Protein AF-A0A150G8W7-F1 (afdb_monomer)

Foldseek 3Di:
DLLVVVVVPLVLNLQLLVQLLVVLVVLQPPQDDLVVLVVSSLVSSCVSDDVVVSVCVVVVVLQVPCVVVLVVLVVVCCVLPVVVVVVVQQKWKQKQSDIGSALVVVVVSQVDQRDPDRGPDDDPSWSKDDPPPPPPPDPDDPDRAIEMEMEHARSAPRPNSVSVVCNVCSVRHTYTYRYDGDPSRLVRRRSVVNVPDDDDDHDDDDDDDDDPDPPPPPPPVVVVVVVVVVLVVVLVVPPDDDDPPQLCSLQNDDVSNQQPNDNLNVVCVVCVVCNVVSNVVSVVSVVVVVVVVVVVVPPPDD

Mean predicted aligned error: 16.21 Å

Secondary structure (DSSP, 8-state):
-HHHHHHH-GGGHHHHHHHHHHHHHHTTSS---HHHHHHHHHHHHHTTS-HHHHHHHHHHHHHTTTHHHHHHHHHHHHHH-HHHHHTT-SSEEEETTEEESSHHHHHHHHHSPPPSS-PPPPPTT-EEE--TT------S-----EEEEEEE-TTSTTHHHHHHHHHHHTTTEEEEEEE---GGGGGG-GGGGTT-SS-------------S--------HHHHHHHHHHHHHHHHTT-S-S----HHHHH-SGGGGEETTEEHHHHHHH-GGGHHHHHHHHHHHHHHHHHHHHHTTSSS--

Structure (mmCIF, N/CA/C/O backbone):
data_AF-A0A150G8W7-F1
#
_entry.id   AF-A0A150G8W7-F1
#
loop_
_atom_site.group_PDB
_atom_site.id
_atom_site.type_symbol
_atom_site.label_atom_id
_atom_site.label_alt_id
_atom_site.label_comp_id
_atom_site.label_asym_id
_atom_site.label_entity_id
_atom_site.label_seq_id
_atom_site.pdbx_PDB_ins_code
_atom_site.Cartn_x
_atom_site.Cartn_y
_atom_site.Cartn_z
_atom_site.occupancy
_atom_site.B_iso_or_equiv
_atom_site.auth_seq_id
_atom_site.auth_comp_id
_atom_site.auth_asym_id
_atom_site.auth_atom_id
_atom_site.pdbx_PDB_model_num
ATOM 1 N N . MET A 1 1 ? 6.462 -5.167 -1.137 1.00 86.06 1 MET A N 1
ATOM 2 C CA . MET A 1 1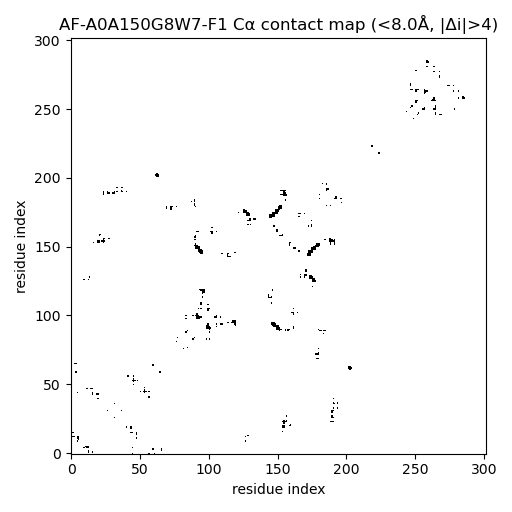 ? 6.973 -6.043 -0.059 1.00 86.06 1 MET A CA 1
ATOM 3 C C . MET A 1 1 ? 5.856 -6.708 0.740 1.00 86.06 1 MET A C 1
ATOM 5 O O . MET A 1 1 ? 5.726 -7.913 0.630 1.00 86.06 1 MET A O 1
ATOM 9 N N . ARG A 1 2 ? 4.989 -5.966 1.449 1.00 90.00 2 ARG A N 1
ATOM 10 C CA . ARG A 1 2 ? 3.872 -6.546 2.232 1.00 90.00 2 ARG A CA 1
ATOM 11 C C . ARG A 1 2 ? 3.033 -7.590 1.478 1.00 90.00 2 ARG A C 1
ATOM 13 O O . ARG A 1 2 ? 2.744 -8.641 2.023 1.00 90.00 2 ARG A O 1
ATOM 20 N N . GLN A 1 3 ? 2.632 -7.278 0.243 1.00 90.50 3 GLN A N 1
ATOM 21 C CA . GLN A 1 3 ? 1.789 -8.165 -0.572 1.00 90.50 3 GLN A CA 1
ATOM 22 C C . GLN A 1 3 ? 2.478 -9.498 -0.882 1.00 90.50 3 GLN A C 1
ATOM 24 O O . GLN A 1 3 ? 1.851 -10.537 -0.763 1.00 90.50 3 GLN A O 1
ATOM 29 N N . TYR A 1 4 ? 3.776 -9.456 -1.187 1.00 91.25 4 TYR A N 1
ATOM 30 C CA . TYR A 1 4 ? 4.588 -10.654 -1.375 1.00 91.25 4 TYR A CA 1
ATOM 31 C C . TYR A 1 4 ? 4.671 -11.493 -0.104 1.00 91.25 4 TYR A C 1
ATOM 33 O O . TYR A 1 4 ? 4.399 -12.683 -0.131 1.00 91.25 4 TYR A O 1
ATOM 41 N N . LEU A 1 5 ? 4.969 -10.853 1.033 1.00 91.75 5 LEU A N 1
ATOM 42 C CA . LEU A 1 5 ? 5.020 -11.550 2.319 1.00 91.75 5 LEU A CA 1
ATOM 43 C C . LEU A 1 5 ? 3.693 -12.241 2.645 1.00 91.75 5 LEU A C 1
ATOM 45 O O . LEU A 1 5 ? 3.706 -13.314 3.227 1.00 91.75 5 LEU A O 1
ATOM 49 N N . ALA A 1 6 ? 2.565 -11.648 2.249 1.00 90.62 6 ALA A N 1
ATOM 50 C CA . ALA A 1 6 ? 1.253 -12.243 2.456 1.00 90.62 6 ALA A CA 1
ATOM 51 C C . ALA A 1 6 ? 0.975 -13.475 1.583 1.00 90.62 6 ALA A C 1
ATOM 53 O O . ALA A 1 6 ? 0.173 -14.313 1.986 1.00 90.62 6 ALA A O 1
ATOM 54 N N . GLU A 1 7 ? 1.572 -13.554 0.391 1.00 89.62 7 GLU A N 1
ATOM 55 C CA . GLU A 1 7 ? 1.474 -14.727 -0.485 1.00 89.62 7 GLU A CA 1
ATOM 56 C C . GLU A 1 7 ? 2.359 -15.872 0.011 1.00 89.62 7 GLU A C 1
ATOM 58 O O . GLU A 1 7 ? 1.946 -17.024 -0.071 1.00 89.62 7 GLU A O 1
ATOM 63 N N . GLU A 1 8 ? 3.523 -15.550 0.584 1.00 89.94 8 GLU A N 1
ATOM 64 C CA . GLU A 1 8 ? 4.394 -16.527 1.245 1.00 89.94 8 GLU A CA 1
ATOM 65 C C . GLU A 1 8 ? 3.745 -17.086 2.521 1.00 89.94 8 GLU A C 1
ATOM 67 O O . GLU A 1 8 ? 3.570 -18.294 2.666 1.00 89.94 8 GLU A O 1
ATOM 72 N N . ASP A 1 9 ? 3.364 -16.204 3.449 1.00 90.31 9 ASP A N 1
ATOM 73 C CA . ASP A 1 9 ? 2.590 -16.553 4.637 1.00 90.31 9 ASP A CA 1
ATOM 74 C C . ASP A 1 9 ? 1.825 -15.313 5.154 1.00 90.31 9 ASP A C 1
ATOM 76 O O . ASP A 1 9 ? 2.435 -14.341 5.619 1.00 90.31 9 ASP A O 1
ATOM 80 N N . PRO A 1 10 ? 0.475 -15.335 5.160 1.00 89.19 10 PRO A N 1
ATOM 81 C CA . PRO A 1 10 ? -0.349 -14.247 5.684 1.00 89.19 10 PRO A CA 1
ATOM 82 C C . PRO A 1 10 ? -0.003 -13.808 7.115 1.00 89.19 10 PRO A C 1
ATOM 84 O O . PRO A 1 10 ? -0.283 -12.663 7.486 1.00 89.19 10 PRO A O 1
ATOM 87 N N . SER A 1 11 ? 0.594 -14.687 7.928 1.00 89.38 11 SER A N 1
ATOM 88 C CA . SER A 1 11 ? 1.017 -14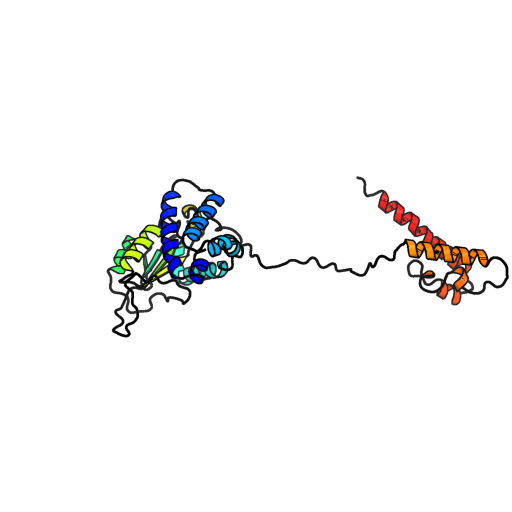.385 9.296 1.00 89.38 11 SER A CA 1
ATOM 89 C C . SER A 1 11 ? 2.143 -13.341 9.357 1.00 89.38 11 SER A C 1
ATOM 91 O O . SER A 1 11 ? 2.217 -12.580 10.324 1.00 89.38 11 SER A O 1
ATOM 93 N N . LEU A 1 12 ? 2.955 -13.226 8.297 1.00 92.50 12 LEU A N 1
ATOM 94 C CA . LEU A 1 12 ? 4.125 -12.343 8.217 1.00 92.50 12 LEU A CA 1
ATOM 95 C C . LEU A 1 12 ? 3.769 -10.872 8.000 1.00 92.50 12 LEU A C 1
ATOM 97 O O . LEU A 1 12 ? 4.576 -9.987 8.293 1.00 92.50 12 LEU A O 1
ATOM 101 N N . VAL A 1 13 ? 2.557 -10.590 7.511 1.00 92.44 13 VAL A N 1
ATOM 102 C CA . VAL A 1 13 ? 2.102 -9.227 7.206 1.00 92.44 13 VAL A CA 1
ATOM 103 C C . VAL A 1 13 ? 2.183 -8.333 8.436 1.00 92.44 13 VAL A C 1
ATOM 105 O O . VAL A 1 13 ? 2.684 -7.217 8.353 1.00 92.44 13 VAL A O 1
ATOM 108 N N . TRP A 1 14 ? 1.700 -8.811 9.580 1.00 93.25 14 TRP A N 1
ATOM 109 C CA . TRP A 1 14 ? 1.576 -7.977 10.771 1.00 93.25 14 TRP A CA 1
ATOM 110 C C . TRP A 1 14 ? 2.908 -7.713 11.477 1.00 93.25 14 TRP A C 1
ATOM 112 O O . TRP A 1 14 ? 3.194 -6.538 11.687 1.00 93.25 14 TRP A O 1
ATOM 122 N N . PRO A 1 15 ? 3.764 -8.724 11.740 1.00 93.38 15 PRO A N 1
ATOM 123 C CA . PRO A 1 15 ? 5.121 -8.487 12.237 1.00 93.38 15 PRO A CA 1
ATOM 124 C C . PRO A 1 15 ? 5.929 -7.543 11.342 1.00 93.38 15 PRO A C 1
ATOM 126 O O . PRO A 1 15 ? 6.750 -6.769 11.829 1.00 93.38 15 PRO A O 1
ATOM 129 N N . PHE A 1 16 ? 5.696 -7.585 10.026 1.00 93.31 16 PHE A N 1
ATOM 130 C CA . PHE A 1 16 ? 6.324 -6.653 9.095 1.00 93.31 16 PHE A CA 1
ATOM 131 C C . PHE A 1 16 ? 5.832 -5.215 9.293 1.00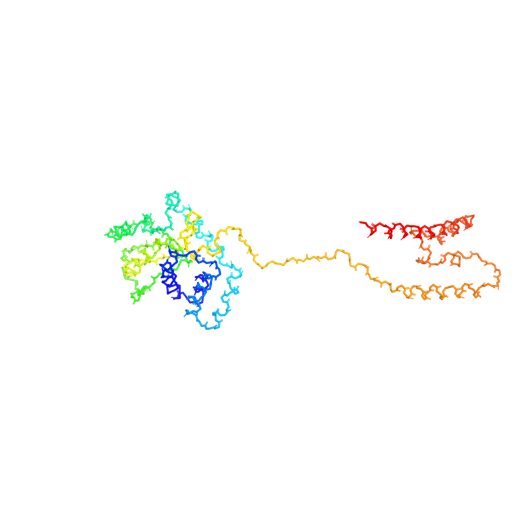 93.31 16 PHE A C 1
ATOM 133 O O . PHE A 1 16 ? 6.647 -4.297 9.341 1.00 93.31 16 PHE A O 1
ATOM 140 N N . LEU A 1 17 ? 4.520 -5.007 9.450 1.00 92.75 17 LEU A N 1
ATOM 141 C CA . LEU A 1 17 ? 3.954 -3.682 9.732 1.00 92.75 17 LEU A CA 1
ATOM 142 C C . LEU A 1 17 ? 4.407 -3.131 11.087 1.00 92.75 17 LEU A C 1
ATOM 144 O O . LEU A 1 17 ? 4.710 -1.943 11.158 1.00 92.75 17 LEU A O 1
ATOM 148 N N . ASP A 1 18 ? 4.503 -3.980 12.116 1.00 91.50 18 ASP A N 1
ATOM 149 C CA . ASP A 1 18 ? 5.031 -3.598 13.431 1.00 91.50 18 ASP A CA 1
ATOM 150 C C . ASP A 1 18 ? 6.465 -3.047 13.279 1.00 91.50 18 ASP A C 1
ATOM 152 O O . ASP A 1 18 ? 6.745 -1.911 13.654 1.00 91.50 18 ASP A O 1
ATOM 156 N N . ARG A 1 19 ? 7.353 -3.796 12.604 1.00 90.38 19 ARG A N 1
ATOM 157 C CA . ARG A 1 19 ? 8.746 -3.377 12.358 1.00 90.38 19 ARG A CA 1
ATOM 158 C C . ARG A 1 19 ? 8.845 -2.081 11.554 1.00 90.38 19 ARG A C 1
ATOM 160 O O . ARG A 1 19 ? 9.659 -1.223 11.878 1.00 90.38 19 ARG A O 1
ATOM 167 N N . LEU A 1 20 ? 8.033 -1.921 10.507 1.00 88.44 20 LEU A N 1
ATOM 168 C CA . LEU A 1 20 ? 8.021 -0.684 9.718 1.00 88.44 20 LEU A CA 1
ATOM 169 C C . LEU A 1 20 ? 7.495 0.515 10.518 1.00 88.44 20 LEU A C 1
ATOM 171 O O . LEU A 1 20 ? 7.962 1.637 10.324 1.00 88.44 20 LEU A O 1
ATOM 175 N N . SER A 1 21 ? 6.531 0.285 11.408 1.00 86.44 21 SER A N 1
ATOM 176 C CA . SER A 1 21 ? 6.016 1.309 12.314 1.00 86.44 21 SER A CA 1
ATOM 177 C C . SER A 1 21 ? 7.100 1.802 13.276 1.00 86.44 21 SER A C 1
ATOM 179 O O . SER A 1 21 ? 7.162 2.997 13.553 1.00 86.44 21 SER A O 1
ATOM 181 N N . ASP A 1 22 ? 7.975 0.912 13.742 1.00 79.19 22 ASP A N 1
ATOM 182 C CA . ASP A 1 22 ? 9.071 1.267 14.647 1.00 79.19 22 ASP A CA 1
ATOM 183 C C . ASP A 1 22 ? 10.177 2.059 13.925 1.00 79.19 22 ASP A C 1
ATOM 185 O O . ASP A 1 22 ? 10.661 3.069 14.442 1.00 79.19 22 ASP A O 1
ATOM 189 N N . LEU A 1 23 ? 10.505 1.682 12.681 1.00 73.81 23 LEU A N 1
ATOM 190 C CA . LEU A 1 23 ? 11.481 2.393 11.836 1.00 73.81 23 LEU A CA 1
ATOM 191 C C . LEU A 1 23 ? 11.086 3.856 11.567 1.00 73.81 23 LEU A C 1
ATOM 193 O O . LEU A 1 23 ? 11.948 4.728 11.453 1.00 73.81 23 LEU A O 1
ATOM 197 N N . SER A 1 24 ? 9.783 4.143 11.518 1.00 62.03 24 SER A N 1
ATOM 198 C CA . SER A 1 24 ? 9.239 5.494 11.335 1.00 62.03 24 SER A CA 1
ATOM 199 C C . SER A 1 24 ? 9.633 6.467 12.448 1.00 62.03 24 SER A C 1
ATOM 201 O O . SER A 1 24 ? 9.750 7.662 12.187 1.00 62.03 24 SER A O 1
ATOM 203 N N . SER A 1 25 ? 9.831 5.979 13.677 1.00 53.94 25 SER A N 1
ATOM 204 C CA . SER A 1 25 ? 10.187 6.836 14.817 1.00 53.94 25 SER A CA 1
ATOM 205 C C . SER A 1 25 ? 11.647 7.296 14.785 1.00 53.94 25 SER A C 1
ATOM 207 O O . SER A 1 25 ? 11.975 8.328 15.363 1.00 53.94 25 SER A O 1
ATOM 209 N N . VAL A 1 26 ? 12.503 6.565 14.063 1.00 49.59 26 VAL A N 1
ATOM 210 C CA . VAL A 1 26 ? 13.941 6.837 13.931 1.00 49.59 26 VAL A CA 1
ATOM 211 C C . VAL A 1 26 ? 14.227 7.793 12.764 1.00 49.59 26 VAL A C 1
ATOM 213 O O . VAL A 1 26 ? 15.109 8.636 12.862 1.00 49.59 26 VAL A O 1
ATOM 216 N N . ALA A 1 27 ? 13.433 7.735 11.688 1.00 48.78 27 ALA A N 1
ATOM 217 C CA . ALA A 1 27 ? 13.610 8.565 10.487 1.00 48.78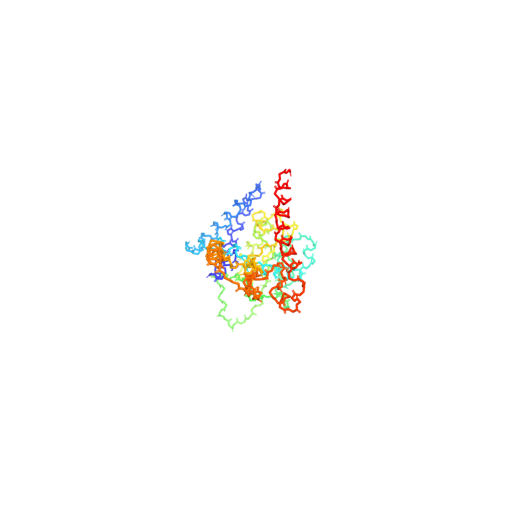 27 ALA A CA 1
ATOM 218 C C . ALA A 1 27 ? 12.947 9.960 10.557 1.00 48.78 27 ALA A C 1
ATOM 220 O O . ALA A 1 27 ? 13.035 10.733 9.607 1.00 48.78 27 ALA A O 1
ATOM 221 N N . ALA A 1 28 ? 12.271 10.305 11.658 1.00 45.72 28 ALA A N 1
ATOM 222 C CA . ALA A 1 28 ? 11.575 11.589 11.806 1.00 45.72 28 ALA A CA 1
ATOM 223 C C . ALA A 1 28 ? 12.518 12.801 12.005 1.00 45.72 28 ALA A C 1
ATOM 225 O O . ALA A 1 28 ? 12.039 13.933 12.050 1.00 45.72 28 ALA A O 1
ATOM 226 N N . GLY A 1 29 ? 13.835 12.577 12.128 1.00 46.53 29 GLY A N 1
ATOM 227 C CA . GLY A 1 29 ? 14.840 13.625 12.357 1.00 46.53 29 GLY A CA 1
ATOM 228 C C . GLY A 1 29 ? 15.926 13.761 11.282 1.00 46.53 29 GLY A C 1
ATOM 229 O O . GLY A 1 29 ? 16.478 14.846 11.131 1.00 46.53 29 GLY A O 1
ATOM 230 N N . GLU A 1 30 ? 16.202 12.716 10.497 1.00 52.94 30 GLU A N 1
ATOM 231 C CA . GLU A 1 30 ? 17.219 12.724 9.438 1.00 52.94 30 GLU A CA 1
ATOM 232 C C . GLU A 1 30 ? 16.634 12.156 8.144 1.00 52.94 30 GLU A C 1
ATOM 234 O O . GLU A 1 30 ? 16.023 11.086 8.124 1.00 52.94 30 GLU A O 1
ATOM 239 N N . GLN A 1 31 ? 16.811 12.890 7.045 1.00 58.53 31 GLN A N 1
ATOM 240 C CA . GLN A 1 31 ? 16.404 12.459 5.710 1.00 58.53 31 GLN A CA 1
ATOM 241 C C . GLN A 1 31 ? 17.348 11.350 5.247 1.00 58.53 31 GLN A C 1
ATOM 243 O O . GLN A 1 31 ? 18.302 11.601 4.514 1.00 58.53 31 GLN A O 1
ATOM 248 N N . ALA A 1 32 ? 17.084 10.119 5.683 1.00 66.56 32 ALA A N 1
ATOM 249 C CA . ALA A 1 32 ? 17.768 8.950 5.157 1.00 66.56 32 ALA A CA 1
ATOM 250 C C . ALA A 1 32 ? 17.636 8.931 3.623 1.00 66.56 32 ALA A C 1
ATOM 252 O O . ALA A 1 32 ? 16.568 9.218 3.053 1.00 66.56 32 ALA A O 1
ATOM 253 N N . GLY A 1 33 ? 18.748 8.637 2.949 1.00 79.44 33 GLY A N 1
ATOM 254 C CA . GLY A 1 33 ? 18.767 8.477 1.499 1.00 79.44 33 GLY A CA 1
ATOM 255 C C . GLY A 1 33 ? 17.896 7.294 1.071 1.00 79.44 33 GLY A C 1
ATOM 256 O O . GLY A 1 33 ? 17.714 6.338 1.827 1.00 79.44 33 GLY A O 1
ATOM 257 N N . ASP A 1 34 ? 17.382 7.321 -0.161 1.00 82.88 34 ASP A N 1
ATOM 258 C CA . ASP A 1 34 ? 16.507 6.254 -0.672 1.00 82.88 34 ASP A CA 1
ATOM 259 C C . ASP A 1 34 ? 17.164 4.867 -0.622 1.00 82.88 34 ASP A C 1
ATOM 261 O O . ASP A 1 34 ? 16.495 3.869 -0.360 1.00 82.88 34 ASP A O 1
ATOM 265 N N . GLU A 1 35 ? 18.484 4.793 -0.807 1.00 86.00 35 GLU A N 1
ATOM 266 C CA . GLU A 1 35 ? 19.239 3.543 -0.705 1.00 86.00 35 GLU A CA 1
ATOM 267 C C . GLU A 1 35 ? 19.253 2.976 0.725 1.00 86.00 35 GLU A C 1
ATOM 269 O O . GLU A 1 35 ? 19.090 1.770 0.928 1.00 86.00 35 GLU A O 1
ATOM 274 N N . GLU A 1 36 ? 19.426 3.829 1.732 1.00 87.38 36 GLU A N 1
ATOM 275 C CA . GLU A 1 36 ? 19.431 3.419 3.136 1.00 87.38 36 GLU A CA 1
ATOM 276 C C . GLU A 1 36 ? 18.037 2.983 3.588 1.00 87.38 36 GLU A C 1
ATOM 278 O O . GLU A 1 36 ? 17.877 1.945 4.240 1.00 87.38 36 GLU A O 1
ATOM 283 N N . CYS A 1 37 ? 17.013 3.719 3.161 1.00 87.25 37 CYS A N 1
ATOM 284 C CA . CYS A 1 37 ? 15.623 3.344 3.365 1.00 87.25 37 CYS A CA 1
ATOM 285 C C . CYS A 1 37 ? 15.290 2.001 2.714 1.00 87.25 37 CYS A C 1
ATOM 287 O O . CYS A 1 37 ? 14.716 1.118 3.357 1.00 87.25 37 CYS A O 1
ATOM 289 N N . TRP A 1 38 ? 15.720 1.800 1.469 1.00 87.38 38 TRP A N 1
ATOM 290 C CA . TRP A 1 38 ? 15.569 0.533 0.766 1.00 87.38 38 TRP A CA 1
ATOM 291 C C . TRP A 1 38 ? 16.239 -0.630 1.504 1.00 87.38 38 TRP A C 1
ATOM 293 O O . TRP A 1 38 ? 15.622 -1.686 1.692 1.00 87.38 38 TRP A O 1
ATOM 303 N N . ARG A 1 39 ? 17.484 -0.442 1.959 1.00 89.19 39 ARG A N 1
ATOM 304 C CA . ARG A 1 39 ? 18.222 -1.443 2.743 1.00 89.19 39 ARG A CA 1
ATOM 305 C C . ARG A 1 39 ? 17.508 -1.764 4.051 1.00 89.19 39 ARG A C 1
ATOM 307 O O . ARG A 1 39 ? 17.353 -2.940 4.365 1.00 89.19 39 ARG A O 1
ATOM 314 N N . SER A 1 40 ? 17.018 -0.753 4.762 1.00 88.75 40 SER A N 1
ATOM 315 C CA . SER A 1 40 ? 16.313 -0.911 6.040 1.00 88.75 40 SER A CA 1
ATOM 316 C C . SER A 1 40 ? 14.993 -1.669 5.882 1.00 88.75 40 SER A C 1
ATOM 318 O O . SER A 1 40 ? 14.733 -2.629 6.609 1.00 88.75 40 SER A O 1
ATOM 320 N N . ILE A 1 41 ? 14.185 -1.302 4.882 1.00 89.06 41 ILE A N 1
ATOM 321 C CA . ILE A 1 41 ? 12.918 -1.978 4.569 1.00 89.06 41 ILE A CA 1
ATOM 322 C C . ILE A 1 41 ? 13.173 -3.434 4.157 1.00 89.06 41 ILE A C 1
ATOM 324 O O . ILE A 1 41 ? 12.496 -4.348 4.632 1.00 89.06 41 ILE A O 1
ATOM 328 N N . THR A 1 42 ? 14.179 -3.667 3.311 1.00 89.81 42 THR A N 1
ATOM 329 C CA . THR A 1 42 ? 14.543 -5.018 2.866 1.00 89.81 42 THR A CA 1
ATOM 330 C C . THR A 1 42 ? 15.066 -5.861 4.024 1.00 89.81 42 THR A C 1
ATOM 332 O O . THR A 1 42 ? 14.644 -7.006 4.164 1.00 89.81 42 THR A O 1
ATOM 335 N N . ALA A 1 43 ? 15.901 -5.297 4.900 1.00 90.38 43 ALA A N 1
ATOM 336 C CA . ALA A 1 43 ? 16.392 -5.970 6.099 1.00 90.38 43 ALA A CA 1
ATOM 337 C C . ALA A 1 43 ? 15.255 -6.346 7.064 1.00 90.38 43 ALA A C 1
ATOM 339 O O . ALA A 1 43 ? 15.253 -7.441 7.627 1.00 90.38 43 ALA A O 1
ATOM 340 N N . ALA A 1 44 ? 14.256 -5.475 7.230 1.00 90.50 44 ALA A N 1
ATOM 341 C CA . ALA A 1 44 ? 13.093 -5.767 8.063 1.00 90.50 44 ALA A CA 1
ATOM 342 C C . ALA A 1 44 ? 12.281 -6.961 7.534 1.00 90.50 44 ALA A C 1
ATOM 344 O O . ALA A 1 44 ? 11.796 -7.766 8.328 1.00 90.50 44 ALA A O 1
ATOM 345 N N . ALA A 1 45 ? 12.155 -7.107 6.211 1.00 91.88 45 ALA A N 1
ATOM 346 C CA . ALA A 1 45 ? 11.480 -8.256 5.611 1.00 91.88 45 ALA A CA 1
ATOM 347 C C . ALA A 1 45 ? 12.330 -9.528 5.609 1.00 91.88 45 ALA A C 1
ATOM 349 O O . ALA A 1 45 ? 11.797 -10.593 5.911 1.00 91.88 45 ALA A O 1
ATOM 350 N N . THR A 1 46 ? 13.630 -9.452 5.301 1.00 92.44 46 THR A N 1
ATOM 351 C CA . THR A 1 46 ? 14.506 -10.638 5.269 1.00 92.44 46 THR A CA 1
ATOM 352 C C . THR A 1 46 ? 14.604 -11.320 6.628 1.00 92.44 46 THR A C 1
ATOM 354 O O . THR A 1 46 ? 14.714 -12.538 6.678 1.00 92.44 46 THR A O 1
ATOM 357 N N . GLN A 1 47 ? 14.503 -10.565 7.726 1.00 92.50 47 GLN A N 1
ATOM 358 C CA . GLN A 1 47 ? 14.465 -11.111 9.088 1.00 92.50 47 GLN A CA 1
ATOM 359 C C . GLN A 1 47 ? 13.190 -11.906 9.410 1.00 92.50 47 GLN A C 1
ATOM 361 O O . GLN A 1 47 ? 13.168 -12.629 10.404 1.00 92.50 47 GLN A O 1
ATOM 366 N N . LEU A 1 48 ? 12.122 -11.749 8.623 1.00 93.06 48 LEU A N 1
ATOM 367 C CA . LEU A 1 48 ? 10.842 -12.434 8.832 1.00 93.06 48 LEU A CA 1
ATOM 368 C C . LEU A 1 48 ? 10.681 -13.688 7.971 1.00 93.06 48 LEU A C 1
ATOM 370 O O . LEU A 1 48 ? 9.804 -14.500 8.247 1.00 93.06 48 LEU A O 1
ATOM 374 N N . VAL A 1 49 ? 11.501 -13.846 6.934 1.00 93.38 49 VAL A N 1
ATOM 375 C CA . VAL A 1 49 ? 11.413 -14.959 5.985 1.00 93.38 49 VAL A CA 1
ATOM 376 C C . VAL A 1 49 ? 12.629 -15.870 6.088 1.00 93.38 49 VAL A C 1
ATOM 378 O O . VAL A 1 49 ? 13.645 -15.538 6.697 1.00 93.38 49 VAL A O 1
ATOM 381 N N . THR A 1 50 ? 12.549 -17.041 5.460 1.00 93.44 50 THR A N 1
ATOM 382 C CA . THR A 1 50 ? 13.714 -17.921 5.350 1.00 93.44 50 THR A CA 1
ATOM 383 C C . THR A 1 50 ? 14.816 -17.264 4.503 1.00 93.44 50 THR A C 1
ATOM 385 O O . THR A 1 50 ? 14.519 -16.472 3.601 1.00 93.44 50 THR A O 1
ATOM 388 N N . PRO A 1 51 ? 16.100 -17.619 4.707 1.00 92.56 51 PRO A N 1
ATOM 389 C CA . PRO A 1 51 ? 17.203 -17.042 3.935 1.00 92.56 51 PRO A CA 1
ATOM 390 C C . PRO A 1 51 ? 17.064 -17.216 2.415 1.00 92.56 51 PRO A C 1
ATOM 392 O O . PRO A 1 51 ? 17.535 -16.370 1.658 1.00 92.56 51 PRO A O 1
ATOM 395 N N . GLY A 1 52 ? 16.421 -18.298 1.958 1.00 92.00 52 GLY A N 1
ATOM 396 C CA . GLY A 1 52 ? 16.146 -18.534 0.538 1.00 92.00 52 GLY A CA 1
ATOM 397 C C . GLY A 1 52 ? 15.176 -17.504 -0.041 1.00 92.00 52 GLY A C 1
ATOM 398 O O . GLY A 1 52 ? 15.509 -16.824 -1.008 1.00 92.00 52 GLY A O 1
ATOM 399 N N . VAL A 1 53 ? 14.020 -17.324 0.606 1.00 90.88 53 VAL A N 1
ATOM 400 C CA . VAL A 1 53 ? 13.002 -16.331 0.219 1.00 90.88 53 VAL A CA 1
ATOM 401 C C . VAL A 1 53 ? 13.560 -14.909 0.324 1.00 90.88 53 VAL A C 1
ATOM 403 O O . VAL A 1 53 ? 13.334 -14.081 -0.557 1.00 90.88 53 VAL A O 1
ATOM 406 N N . GLY A 1 54 ? 14.365 -14.635 1.355 1.00 91.56 54 GLY A N 1
ATOM 407 C CA . GLY A 1 54 ? 15.006 -13.336 1.553 1.00 91.56 54 GLY A CA 1
ATOM 408 C C . GLY A 1 54 ? 15.906 -12.910 0.387 1.00 91.56 54 GLY A C 1
ATOM 409 O O . GLY A 1 54 ? 15.904 -11.739 0.013 1.00 91.56 54 GLY A O 1
ATOM 410 N N . LYS A 1 55 ? 16.621 -13.853 -0.244 1.00 91.81 55 LYS A N 1
ATOM 411 C CA . LYS A 1 55 ? 17.467 -13.580 -1.423 1.00 91.81 55 LYS A CA 1
ATOM 412 C C . LYS A 1 55 ? 16.667 -13.218 -2.676 1.00 91.81 55 LYS A C 1
ATOM 414 O O . LYS A 1 55 ? 17.205 -12.553 -3.555 1.00 91.81 55 LYS A O 1
ATOM 419 N N . LEU A 1 56 ? 15.403 -13.635 -2.762 1.00 91.75 56 LEU A N 1
ATOM 420 C CA . LEU A 1 56 ? 14.528 -13.351 -3.903 1.00 91.75 56 LEU A CA 1
ATOM 421 C C . LEU A 1 56 ? 13.819 -11.996 -3.789 1.00 91.75 56 LEU A C 1
ATOM 423 O O . LEU A 1 56 ? 13.355 -11.473 -4.800 1.00 91.75 56 LEU A O 1
ATOM 427 N N . LEU A 1 57 ? 13.768 -11.391 -2.597 1.00 89.56 57 LEU A N 1
ATOM 428 C CA . LEU A 1 57 ? 13.069 -10.121 -2.373 1.00 89.56 57 LEU A CA 1
ATOM 429 C C . LEU A 1 57 ? 13.454 -9.013 -3.371 1.00 89.56 57 LEU A C 1
ATOM 431 O O . LEU A 1 57 ? 12.534 -8.394 -3.908 1.00 89.56 57 LEU A O 1
ATOM 435 N N . PRO A 1 58 ? 14.742 -8.761 -3.692 1.00 89.31 58 PRO A N 1
ATOM 436 C CA . PRO A 1 58 ? 15.098 -7.739 -4.675 1.00 89.31 58 PRO A CA 1
ATOM 437 C C . PRO A 1 58 ? 14.485 -7.997 -6.056 1.00 89.31 58 PRO A C 1
ATOM 439 O O . PRO A 1 58 ? 13.961 -7.070 -6.669 1.00 89.31 58 PRO A O 1
ATOM 442 N N . LEU A 1 59 ? 14.481 -9.254 -6.515 1.00 90.31 59 LEU A N 1
ATOM 443 C CA . LEU A 1 59 ? 13.898 -9.649 -7.800 1.00 90.31 59 LEU A CA 1
ATOM 444 C C . LEU A 1 59 ? 12.381 -9.431 -7.812 1.00 90.31 59 LEU A C 1
ATOM 446 O O . LEU A 1 59 ? 11.838 -8.827 -8.737 1.00 90.31 59 LEU A O 1
ATOM 450 N N . VAL A 1 60 ? 11.696 -9.876 -6.759 1.00 90.00 60 VAL A N 1
ATOM 451 C CA . VAL A 1 60 ? 10.243 -9.719 -6.623 1.00 90.00 60 VAL A CA 1
ATOM 452 C C . VAL A 1 60 ? 9.863 -8.241 -6.617 1.00 90.00 60 VAL A C 1
ATOM 454 O O . VAL A 1 60 ? 8.900 -7.842 -7.270 1.00 90.00 60 VAL A O 1
ATOM 457 N N . LEU A 1 61 ? 10.607 -7.397 -5.907 1.00 87.88 61 LEU A N 1
ATOM 458 C CA . LEU A 1 61 ? 10.308 -5.968 -5.867 1.00 87.88 61 LEU A CA 1
ATOM 459 C C . LEU A 1 61 ? 10.622 -5.283 -7.198 1.00 87.88 61 LEU A C 1
ATOM 461 O O . LEU A 1 61 ? 9.842 -4.431 -7.624 1.00 87.88 61 LEU A O 1
ATOM 465 N N . ALA A 1 62 ? 11.705 -5.686 -7.870 1.00 88.50 62 ALA A N 1
ATOM 466 C CA . ALA A 1 62 ? 12.049 -5.202 -9.201 1.00 88.50 62 ALA A CA 1
ATOM 467 C C . ALA A 1 62 ? 10.954 -5.527 -10.225 1.00 88.50 62 ALA A C 1
ATOM 469 O O . ALA A 1 62 ? 10.660 -4.677 -11.057 1.00 88.50 62 ALA A O 1
ATOM 470 N N . SER A 1 63 ? 10.293 -6.690 -10.114 1.00 90.44 63 SER A N 1
ATOM 471 C CA . SER A 1 63 ? 9.179 -7.090 -10.994 1.00 90.44 63 SER A CA 1
ATOM 472 C C . SER A 1 63 ? 7.951 -6.171 -10.911 1.00 90.44 63 SER A C 1
ATOM 474 O O . SER A 1 63 ? 7.148 -6.129 -11.837 1.00 90.44 63 SER A O 1
ATOM 476 N N . ARG A 1 64 ? 7.781 -5.439 -9.796 1.00 89.50 64 ARG A N 1
ATOM 477 C CA . ARG A 1 64 ? 6.651 -4.526 -9.533 1.00 89.50 64 ARG A CA 1
ATOM 478 C C . ARG A 1 64 ? 5.254 -5.153 -9.697 1.00 89.50 64 ARG A C 1
ATOM 480 O O . ARG A 1 64 ? 4.273 -4.417 -9.793 1.00 89.50 64 ARG A O 1
ATOM 487 N N . GLN A 1 65 ? 5.125 -6.480 -9.605 1.00 89.44 65 GLN A N 1
ATOM 488 C CA . GLN A 1 65 ? 3.859 -7.200 -9.830 1.00 89.44 65 GLN A CA 1
ATOM 489 C C . GLN A 1 65 ? 2.685 -6.743 -8.939 1.00 89.44 65 GLN A C 1
ATOM 491 O O . GLN A 1 65 ? 1.523 -6.856 -9.313 1.00 89.44 65 GLN A O 1
ATOM 496 N N . TYR A 1 66 ? 2.970 -6.153 -7.773 1.00 90.19 66 TYR A N 1
ATOM 497 C CA . TYR A 1 66 ? 1.947 -5.675 -6.833 1.00 90.19 66 TYR A CA 1
ATOM 498 C C . TYR A 1 66 ? 1.528 -4.214 -7.016 1.00 90.19 66 TYR A C 1
ATOM 500 O O . TYR A 1 66 ? 0.677 -3.736 -6.263 1.00 90.19 66 TYR A O 1
ATOM 508 N N . ALA A 1 67 ? 2.107 -3.488 -7.974 1.00 89.94 67 ALA A N 1
ATOM 509 C CA . ALA A 1 67 ? 1.809 -2.072 -8.160 1.00 89.94 67 ALA A CA 1
ATOM 510 C C . ALA A 1 67 ? 0.337 -1.831 -8.537 1.00 89.94 67 ALA A C 1
ATOM 512 O O . ALA A 1 67 ? -0.301 -0.947 -7.969 1.00 89.94 67 ALA A O 1
ATOM 513 N N . ALA A 1 68 ? -0.240 -2.681 -9.396 1.00 91.38 68 ALA A N 1
ATOM 514 C CA . ALA A 1 68 ? -1.658 -2.612 -9.756 1.00 91.38 68 ALA A CA 1
ATOM 515 C C . ALA A 1 68 ? -2.578 -2.775 -8.532 1.00 91.38 68 ALA A C 1
ATOM 517 O O . ALA A 1 68 ? -3.550 -2.041 -8.377 1.00 91.38 68 ALA A O 1
ATOM 518 N N . LYS A 1 69 ? -2.230 -3.679 -7.606 1.00 91.81 69 LYS A N 1
ATOM 519 C CA . LYS A 1 69 ? -2.988 -3.893 -6.364 1.00 91.81 69 LYS A CA 1
ATOM 520 C C . LYS A 1 69 ? -2.923 -2.682 -5.430 1.00 91.81 69 LYS A C 1
ATOM 522 O O . LYS A 1 69 ? -3.910 -2.374 -4.771 1.00 91.81 69 LYS A O 1
ATOM 527 N N . LEU A 1 70 ? -1.782 -1.990 -5.364 1.00 90.69 70 LEU A N 1
ATOM 528 C CA . LEU A 1 70 ? -1.666 -0.739 -4.604 1.00 90.69 70 LEU A CA 1
ATOM 529 C C . LEU A 1 70 ? -2.505 0.377 -5.236 1.00 90.69 70 LEU A 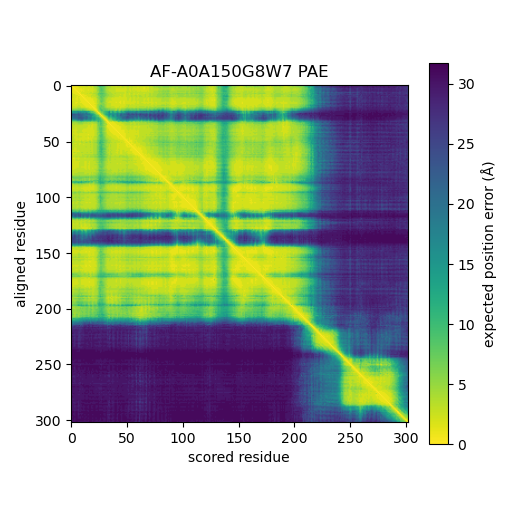C 1
ATOM 531 O O . LEU A 1 70 ? -3.202 1.090 -4.518 1.00 90.69 70 LEU A O 1
ATOM 535 N N . GLN A 1 71 ? -2.503 0.476 -6.567 1.00 91.88 71 GLN A N 1
ATOM 536 C CA . GLN A 1 71 ? -3.312 1.465 -7.275 1.00 91.88 71 GLN A CA 1
ATOM 537 C C . GLN A 1 71 ? -4.816 1.207 -7.124 1.00 91.88 71 GLN A C 1
ATOM 539 O O . GLN A 1 71 ? -5.576 2.149 -6.923 1.00 91.88 71 GLN A O 1
ATOM 544 N N . MET A 1 72 ? -5.240 -0.058 -7.130 1.00 94.06 72 MET A N 1
ATOM 545 C CA . MET A 1 72 ? -6.623 -0.446 -6.843 1.00 94.06 72 MET A CA 1
ATOM 546 C C . MET A 1 72 ? -7.064 0.024 -5.449 1.00 94.06 72 MET A C 1
ATOM 548 O O . MET A 1 72 ? -8.149 0.578 -5.307 1.00 94.06 72 MET A O 1
ATOM 552 N N . VAL A 1 73 ? -6.225 -0.145 -4.418 1.00 93.38 73 VAL A N 1
ATOM 553 C CA . VAL A 1 73 ? -6.544 0.357 -3.068 1.00 93.38 73 VAL A CA 1
ATOM 554 C C . VAL A 1 73 ? -6.654 1.882 -3.050 1.00 93.38 73 VAL A C 1
ATOM 556 O O . VAL A 1 73 ? -7.540 2.414 -2.388 1.00 93.38 73 VAL A O 1
ATOM 559 N N . ARG A 1 74 ? -5.789 2.590 -3.786 1.00 92.94 74 ARG A N 1
ATOM 560 C CA . ARG A 1 74 ? -5.866 4.053 -3.908 1.00 92.94 74 ARG A CA 1
ATOM 561 C C . ARG A 1 74 ? -7.179 4.500 -4.554 1.00 92.94 74 ARG A C 1
ATOM 563 O O . ARG A 1 74 ? -7.821 5.397 -4.026 1.00 92.94 74 ARG A O 1
ATOM 570 N N . GLN A 1 75 ? -7.596 3.853 -5.643 1.00 94.06 75 GLN A N 1
ATOM 571 C CA . GLN A 1 75 ? -8.874 4.141 -6.307 1.00 94.06 75 GLN A CA 1
ATOM 572 C C . GLN A 1 75 ? -10.071 3.849 -5.400 1.00 94.06 75 GLN A C 1
ATOM 574 O O . GLN A 1 75 ? -11.015 4.629 -5.349 1.00 94.06 75 GLN A O 1
ATOM 579 N N . LEU A 1 76 ? -10.014 2.752 -4.646 1.00 93.44 76 LEU A N 1
ATOM 580 C CA . LEU A 1 76 ? -11.043 2.412 -3.672 1.00 93.44 76 LEU A CA 1
ATOM 581 C C . LEU A 1 76 ? -11.147 3.468 -2.561 1.00 93.44 76 LEU A C 1
ATOM 583 O O . LEU A 1 76 ? -12.251 3.868 -2.204 1.00 93.44 76 LEU A O 1
ATOM 587 N N . ALA A 1 77 ? -10.010 3.946 -2.045 1.00 93.31 77 ALA A N 1
ATOM 588 C CA . ALA A 1 77 ? -9.982 5.031 -1.067 1.00 93.31 77 ALA A CA 1
ATOM 589 C C . ALA A 1 77 ? -10.577 6.326 -1.644 1.00 93.31 77 ALA A C 1
ATOM 591 O O . ALA A 1 77 ? -11.376 6.968 -0.979 1.00 93.31 77 ALA A O 1
ATOM 592 N N . GLU A 1 78 ? -10.261 6.667 -2.894 1.00 93.06 78 GLU A N 1
ATOM 593 C CA . GLU A 1 78 ? -10.807 7.850 -3.574 1.00 93.06 78 GLU A CA 1
ATOM 594 C C . GLU A 1 78 ? -12.325 7.763 -3.797 1.00 93.06 78 GLU A C 1
ATOM 596 O O . GLU A 1 78 ? -13.019 8.774 -3.741 1.00 93.06 78 GLU A O 1
ATOM 601 N N . GLN A 1 79 ? -12.862 6.562 -4.022 1.00 92.56 79 GLN A N 1
ATOM 602 C CA . GLN A 1 79 ? -14.303 6.353 -4.178 1.00 92.56 79 GLN A CA 1
ATOM 603 C C . GLN A 1 79 ? -15.067 6.406 -2.852 1.00 92.56 79 GLN A C 1
ATOM 605 O O . GLN A 1 79 ? -16.196 6.891 -2.828 1.00 92.56 79 GLN A O 1
ATOM 610 N N . LEU A 1 80 ? -14.481 5.882 -1.773 1.00 91.19 80 LEU A N 1
ATOM 611 C CA . LEU A 1 80 ? -15.158 5.741 -0.481 1.00 91.19 80 LEU A CA 1
ATOM 612 C C . LEU A 1 80 ? -14.916 6.920 0.471 1.00 91.19 80 LEU A C 1
ATOM 614 O O . LEU A 1 80 ? -15.805 7.252 1.245 1.00 91.19 80 LEU A O 1
ATOM 618 N N . HIS A 1 81 ? -13.740 7.547 0.401 1.00 91.94 81 HIS A N 1
ATOM 619 C CA . HIS A 1 81 ? -13.215 8.493 1.399 1.00 91.94 81 HIS A CA 1
ATOM 620 C C . HIS A 1 81 ? -12.669 9.770 0.744 1.00 91.94 81 HIS A C 1
ATOM 622 O O . HIS A 1 81 ? -11.643 10.317 1.155 1.00 91.94 81 HIS A O 1
ATOM 628 N N . ARG A 1 82 ? -13.330 10.238 -0.325 1.00 90.44 82 ARG A N 1
ATOM 629 C CA . ARG A 1 82 ? -12.900 11.420 -1.090 1.00 90.44 82 ARG A CA 1
ATOM 630 C C . ARG A 1 82 ? -12.755 12.662 -0.214 1.00 90.44 82 ARG A C 1
ATOM 632 O O . ARG A 1 82 ? -11.749 13.356 -0.299 1.00 90.44 82 ARG A O 1
ATOM 639 N N . GLU A 1 83 ? -13.748 12.921 0.632 1.00 88.19 83 GLU A N 1
ATOM 640 C CA . GLU A 1 83 ? -13.772 14.106 1.493 1.00 88.19 83 GLU A CA 1
ATOM 641 C C . GLU A 1 83 ? -12.618 14.092 2.502 1.00 88.19 83 GLU A C 1
ATOM 643 O O . GLU A 1 83 ? -11.964 15.113 2.701 1.00 88.19 83 GLU A O 1
ATOM 648 N N . ASP A 1 84 ? -12.310 12.936 3.092 1.00 85.94 84 ASP A N 1
ATOM 649 C CA . ASP A 1 84 ? -11.214 12.786 4.057 1.00 85.94 84 ASP A CA 1
ATOM 650 C C . ASP A 1 84 ? -9.838 12.952 3.398 1.00 85.94 84 ASP A C 1
ATOM 652 O O . ASP A 1 84 ? -8.912 13.525 3.984 1.00 85.94 84 ASP A O 1
ATOM 656 N N . MET A 1 85 ? -9.707 12.489 2.151 1.00 86.19 85 MET A N 1
ATOM 657 C CA . MET A 1 85 ? -8.515 12.710 1.333 1.00 86.19 85 MET A CA 1
ATOM 658 C C . MET A 1 85 ? -8.338 14.191 0.969 1.00 86.19 85 MET A C 1
ATOM 660 O O . MET A 1 85 ? -7.215 14.698 1.052 1.00 86.19 85 MET A O 1
ATOM 664 N N . ASP A 1 86 ? -9.425 14.887 0.620 1.00 86.06 86 ASP A N 1
ATOM 665 C CA . ASP A 1 86 ? -9.431 16.318 0.282 1.00 86.06 86 ASP A CA 1
ATOM 666 C C . ASP A 1 86 ? -9.145 17.202 1.513 1.00 86.06 86 ASP A C 1
ATOM 668 O O . ASP A 1 86 ? -8.478 18.231 1.404 1.00 86.06 86 ASP A O 1
ATOM 672 N N . GLN A 1 87 ? -9.560 16.767 2.710 1.00 85.38 87 GLN A N 1
ATOM 673 C CA . GLN A 1 87 ? -9.203 17.394 3.992 1.00 85.38 87 GLN A CA 1
ATOM 674 C C . GLN A 1 87 ? -7.721 17.210 4.373 1.00 85.38 87 GLN A C 1
ATOM 676 O O . GLN A 1 87 ? -7.252 17.798 5.350 1.00 85.38 87 GLN A O 1
ATOM 681 N N . GLY A 1 88 ? -6.963 16.418 3.608 1.00 82.56 88 GLY A N 1
ATOM 682 C CA . GLY A 1 88 ? -5.520 16.258 3.777 1.00 82.56 88 GLY A CA 1
ATOM 683 C C . GLY A 1 88 ? -5.106 15.253 4.855 1.00 82.56 88 GLY A C 1
ATOM 684 O O . GLY A 1 88 ? -3.948 15.265 5.277 1.00 82.56 88 GLY A O 1
ATOM 685 N N . ALA A 1 89 ? -6.002 14.371 5.308 1.00 89.50 89 ALA A N 1
ATOM 686 C CA . ALA A 1 89 ? -5.661 13.360 6.305 1.00 89.50 89 ALA A CA 1
ATOM 687 C C . ALA A 1 89 ? -4.717 12.286 5.722 1.00 89.50 89 ALA A C 1
ATOM 689 O O . ALA A 1 89 ? -5.092 11.497 4.857 1.00 89.50 89 ALA A O 1
ATOM 690 N N . CYS A 1 90 ? -3.479 12.219 6.225 1.00 92.06 90 CYS A N 1
ATOM 691 C CA . CYS A 1 90 ? -2.481 11.240 5.767 1.00 92.06 90 CYS A CA 1
ATOM 692 C C . CYS A 1 90 ? -2.694 9.815 6.295 1.00 92.06 90 CYS A C 1
ATOM 694 O O . CYS A 1 90 ? -2.265 8.849 5.662 1.00 92.06 90 CYS A O 1
ATOM 696 N N . CYS A 1 91 ? -3.331 9.684 7.458 1.00 94.94 91 CYS A N 1
ATOM 697 C CA . CYS A 1 91 ? -3.789 8.415 8.004 1.00 94.94 91 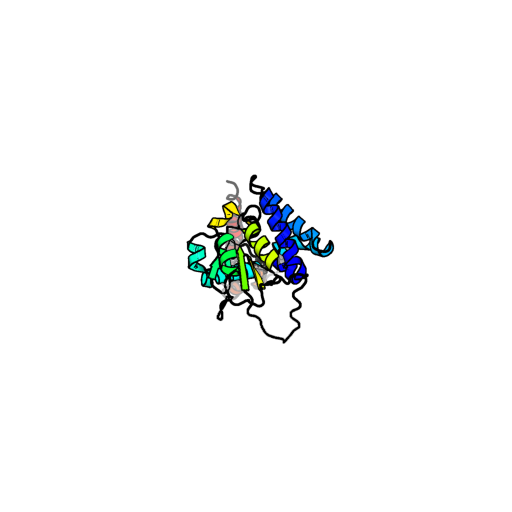CYS A CA 1
ATOM 698 C C . CYS A 1 91 ? -5.182 8.618 8.588 1.00 94.94 91 CYS A C 1
ATOM 700 O O . CYS A 1 91 ? -5.420 9.618 9.265 1.00 94.94 91 CYS A O 1
ATOM 702 N N . PHE A 1 92 ? -6.065 7.652 8.392 1.00 96.31 92 PHE A N 1
ATOM 703 C CA . PHE A 1 92 ? -7.393 7.658 8.992 1.00 96.31 92 PHE A CA 1
ATOM 704 C C . PHE A 1 92 ? -7.914 6.229 9.130 1.00 96.31 92 PHE A C 1
ATOM 706 O O . PHE A 1 92 ? -7.400 5.293 8.512 1.00 96.31 92 PHE A O 1
ATOM 713 N N . VAL A 1 93 ? -8.927 6.046 9.970 1.00 96.19 93 VAL A N 1
ATOM 714 C CA . VAL A 1 93 ? -9.549 4.741 10.199 1.00 96.19 93 VAL A CA 1
ATOM 715 C C . VAL A 1 93 ? -11.031 4.828 9.893 1.00 96.19 93 VAL A C 1
ATOM 717 O O . VAL A 1 93 ? -11.733 5.628 10.499 1.00 96.19 93 VAL A O 1
ATOM 720 N N . SER A 1 94 ? -11.510 3.979 8.991 1.00 94.75 94 SER A N 1
ATOM 721 C CA . SER A 1 94 ? -12.942 3.787 8.766 1.00 94.75 94 SER A CA 1
ATOM 722 C C . SER A 1 94 ? -13.468 2.760 9.766 1.00 94.75 94 SER A C 1
ATOM 724 O O . SER A 1 94 ? -13.022 1.613 9.760 1.00 94.75 94 SER A O 1
ATOM 726 N N . VAL A 1 95 ? -14.368 3.179 10.655 1.00 93.38 95 VAL A N 1
ATOM 727 C CA . VAL A 1 95 ? -15.035 2.359 11.673 1.00 93.38 95 VAL A CA 1
ATOM 728 C C . VAL A 1 95 ? -16.516 2.278 11.333 1.00 93.38 95 VAL A C 1
ATOM 730 O O . VAL A 1 95 ? -17.251 3.255 11.474 1.00 93.38 95 VAL A O 1
ATOM 733 N N . ASP A 1 96 ? -16.956 1.110 10.867 1.00 89.88 96 ASP A N 1
ATOM 734 C CA . ASP A 1 96 ? -18.334 0.862 10.421 1.00 89.88 96 ASP A CA 1
ATOM 735 C C . ASP A 1 96 ? -18.863 1.929 9.432 1.00 89.88 96 ASP A C 1
ATOM 737 O O . ASP A 1 96 ? -20.033 2.308 9.480 1.00 89.88 96 ASP A O 1
ATOM 741 N N . GLY A 1 97 ? -17.996 2.430 8.542 1.00 85.81 97 GLY A N 1
ATOM 742 C CA . GLY A 1 97 ? -18.337 3.451 7.540 1.00 85.81 97 GLY A CA 1
ATOM 743 C C . GLY A 1 97 ? -18.222 4.903 8.019 1.00 85.81 97 GLY A C 1
ATOM 744 O O . GLY A 1 97 ? -18.579 5.811 7.277 1.00 85.81 97 GLY A O 1
ATOM 745 N N . ARG A 1 98 ? -17.730 5.145 9.240 1.00 91.00 98 ARG A N 1
ATOM 746 C CA . ARG A 1 98 ? -17.426 6.488 9.762 1.00 91.00 98 ARG A CA 1
ATOM 747 C C . ARG A 1 98 ? -15.927 6.683 9.889 1.00 91.00 98 ARG A C 1
ATOM 749 O O . ARG A 1 98 ? -15.235 5.773 10.333 1.00 91.00 98 ARG A O 1
ATOM 756 N N . VAL A 1 99 ? -15.429 7.866 9.555 1.00 93.31 99 VAL A N 1
ATOM 757 C CA . VAL A 1 99 ? -13.987 8.118 9.520 1.00 93.31 99 VAL A CA 1
ATOM 758 C C . VAL A 1 99 ? -13.488 8.760 10.814 1.00 93.31 99 VAL A C 1
ATOM 760 O O . VAL A 1 99 ? -14.040 9.737 11.311 1.00 93.31 99 VAL A O 1
ATOM 763 N N . ALA A 1 100 ? -12.404 8.203 11.355 1.00 95.06 100 ALA A N 1
ATOM 764 C CA . ALA A 1 100 ? -11.599 8.785 12.417 1.00 95.06 100 ALA A CA 1
ATOM 765 C C . ALA A 1 100 ? -10.244 9.249 11.869 1.00 95.06 100 ALA A C 1
ATOM 767 O O . ALA A 1 100 ? -9.350 8.437 11.622 1.00 95.06 100 ALA A O 1
ATOM 768 N N . ALA A 1 101 ? -10.072 10.566 11.739 1.00 94.56 101 ALA A N 1
ATOM 769 C CA . ALA A 1 101 ? -8.811 11.190 11.326 1.00 94.56 101 ALA A CA 1
ATOM 770 C C . ALA A 1 101 ? -7.799 11.364 12.478 1.00 94.56 101 ALA A C 1
ATOM 772 O O . ALA A 1 101 ? -6.626 11.644 12.238 1.00 94.56 101 ALA A O 1
ATOM 773 N N . THR A 1 102 ? -8.211 11.164 13.740 1.00 95.00 102 THR A N 1
ATOM 774 C CA . THR A 1 102 ? -7.310 11.217 14.907 1.00 95.00 102 THR A CA 1
ATOM 775 C C . THR A 1 102 ? -7.479 10.008 15.837 1.00 95.00 102 THR A C 1
ATOM 777 O O . THR A 1 102 ? -8.563 9.420 15.890 1.00 95.00 102 THR A O 1
ATOM 780 N N . PRO A 1 103 ? -6.441 9.636 16.615 1.00 95.62 103 PRO A N 1
ATOM 781 C CA . PRO A 1 103 ? -6.531 8.548 17.592 1.00 95.62 103 PRO A CA 1
ATOM 782 C C . PRO A 1 103 ? -7.614 8.749 18.659 1.00 95.62 103 PRO A C 1
ATOM 784 O O . PRO A 1 103 ? -8.227 7.776 19.083 1.00 95.62 103 PRO A O 1
ATOM 787 N N . LEU A 1 104 ? -7.868 9.997 19.072 1.00 95.62 104 LEU A N 1
ATOM 788 C CA . LEU A 1 104 ? -8.925 10.321 20.038 1.00 95.62 104 LEU A CA 1
ATOM 789 C C . LEU A 1 104 ? -10.307 10.012 19.454 1.00 95.62 104 LEU A C 1
ATOM 791 O O . LEU A 1 104 ? -11.068 9.263 20.055 1.00 95.62 104 LEU A O 1
ATOM 795 N N . LEU A 1 105 ? -10.572 10.482 18.231 1.00 95.50 105 LEU A N 1
ATOM 796 C CA . LEU A 1 105 ? -11.830 10.206 17.537 1.00 95.50 105 LEU A CA 1
ATOM 797 C C . LEU A 1 105 ? -12.026 8.704 17.278 1.00 95.50 105 LEU A C 1
ATOM 799 O O . LEU A 1 105 ? -13.143 8.204 17.360 1.00 95.50 105 LEU A O 1
ATOM 803 N N . LEU A 1 106 ? -10.945 7.959 17.011 1.00 96.25 106 LEU A N 1
ATOM 804 C CA . LEU A 1 106 ? -11.014 6.499 16.903 1.00 96.25 106 LEU A CA 1
ATOM 805 C C . LEU A 1 106 ? -11.500 5.864 18.212 1.00 96.25 106 LEU A C 1
ATOM 807 O O . LEU A 1 106 ? -12.347 4.975 18.177 1.00 96.25 106 LEU A O 1
ATOM 811 N N . MET A 1 107 ? -10.965 6.295 19.356 1.00 95.38 107 MET A N 1
ATOM 812 C CA . MET A 1 107 ? -11.389 5.772 20.657 1.00 95.38 107 MET A CA 1
ATOM 813 C C . MET A 1 107 ? -12.864 6.075 20.931 1.00 95.38 107 MET A C 1
ATOM 815 O O . MET A 1 107 ? -13.575 5.189 21.404 1.00 95.38 107 MET A O 1
ATOM 819 N N . ASP A 1 108 ? -13.328 7.274 20.576 1.00 95.31 108 ASP A N 1
ATOM 820 C CA . ASP A 1 108 ? -14.733 7.664 20.712 1.00 95.31 108 ASP A CA 1
ATOM 821 C C . ASP A 1 108 ? -15.641 6.775 19.846 1.00 95.31 108 ASP A C 1
ATOM 823 O O . ASP A 1 108 ? -16.590 6.179 20.356 1.00 95.31 108 ASP A O 1
ATOM 827 N N . LEU A 1 109 ? -15.303 6.577 18.563 1.00 93.56 109 LEU A N 1
ATOM 828 C CA . LEU A 1 109 ? -16.078 5.717 17.657 1.00 93.56 109 LEU A CA 1
ATOM 829 C C . LEU A 1 109 ? -16.123 4.248 18.106 1.00 93.56 109 LEU A C 1
ATOM 831 O O . LEU A 1 109 ? -17.138 3.583 17.900 1.00 93.56 109 LEU A O 1
ATOM 835 N N . LEU A 1 110 ? -15.045 3.738 18.710 1.00 92.19 110 LEU A N 1
ATOM 836 C CA . LEU A 1 110 ? -14.975 2.369 19.239 1.00 92.19 110 LEU A CA 1
ATOM 837 C C . LEU A 1 110 ? -15.703 2.190 20.582 1.00 92.19 110 LEU A C 1
ATOM 839 O O . LEU A 1 110 ? -15.977 1.055 20.977 1.00 92.19 110 LEU A O 1
ATOM 843 N N . ALA A 1 111 ? -15.983 3.277 21.306 1.00 92.50 111 ALA A N 1
ATOM 844 C CA . ALA A 1 111 ? -16.760 3.247 22.545 1.00 92.50 111 ALA A CA 1
ATOM 845 C C . ALA A 1 111 ? -18.275 3.203 22.285 1.00 92.50 111 ALA A C 1
ATOM 847 O O . ALA A 1 111 ? -19.053 2.774 23.144 1.00 92.50 111 ALA A O 1
ATOM 848 N N . GLU A 1 112 ? -18.702 3.644 21.104 1.00 90.69 112 GLU A N 1
ATOM 849 C CA . GLU A 1 112 ? -20.091 3.585 20.677 1.00 90.69 112 GLU A CA 1
ATOM 850 C C . GLU A 1 112 ? -20.547 2.155 20.351 1.00 90.69 112 GLU A C 1
ATOM 852 O O . GLU A 1 112 ? -19.778 1.198 20.318 1.00 90.69 112 GLU A O 1
ATOM 857 N N . LYS A 1 113 ? -21.851 1.972 20.121 1.00 86.81 113 LYS A N 1
ATOM 858 C CA . LYS A 1 113 ? -22.352 0.675 19.656 1.00 86.81 113 LYS A CA 1
ATOM 859 C C . LYS A 1 113 ? -21.972 0.482 18.183 1.00 86.81 113 LYS A C 1
ATOM 861 O O . LYS A 1 113 ? -22.165 1.419 17.409 1.00 86.81 113 LYS A O 1
ATOM 866 N N . PRO A 1 114 ? -21.545 -0.728 17.773 1.00 83.69 114 PRO A N 1
ATOM 867 C CA . PRO A 1 114 ? -21.342 -1.041 16.365 1.00 83.69 114 PRO A CA 1
ATOM 868 C C . PRO A 1 114 ? -22.593 -0.716 15.560 1.00 83.69 114 PRO A C 1
ATOM 870 O O . PRO A 1 114 ? -23.704 -1.091 15.961 1.00 83.69 114 PRO A O 1
ATOM 873 N N . ALA A 1 115 ? -22.417 -0.004 14.451 1.00 74.94 115 ALA A N 1
ATOM 874 C CA . ALA A 1 115 ? -23.543 0.405 13.629 1.00 74.94 115 ALA A CA 1
ATOM 875 C C . ALA A 1 115 ? -24.230 -0.841 13.044 1.00 74.94 115 ALA A C 1
ATOM 877 O O . ALA A 1 115 ? -23.595 -1.711 12.448 1.00 74.94 115 ALA A O 1
ATOM 878 N N . ALA A 1 116 ? -25.548 -0.949 13.227 1.00 59.22 116 ALA A N 1
ATOM 879 C CA . ALA A 1 116 ? -26.349 -2.005 12.616 1.00 59.22 116 ALA A CA 1
ATOM 880 C C . ALA A 1 116 ? -26.660 -1.613 11.160 1.00 59.22 116 ALA A C 1
ATOM 882 O O . ALA A 1 116 ? -27.735 -1.100 10.868 1.00 59.22 116 ALA A O 1
ATOM 883 N N . GLY A 1 117 ? -25.693 -1.785 10.256 1.00 61.47 117 GLY A N 1
ATOM 884 C CA . GLY A 1 117 ? -25.798 -1.342 8.863 1.00 61.47 117 GLY A CA 1
ATOM 885 C C . GLY A 1 117 ? -24.520 -1.576 8.057 1.00 61.47 117 GLY A C 1
ATOM 886 O O . GLY A 1 117 ? -23.589 -2.198 8.562 1.00 61.47 117 GLY A O 1
ATOM 887 N N . ALA A 1 118 ? -24.513 -1.109 6.802 1.00 55.31 118 ALA A N 1
ATOM 888 C CA . ALA A 1 118 ? -23.452 -1.267 5.802 1.00 55.31 118 ALA A CA 1
ATOM 889 C C . ALA A 1 118 ? -22.140 -0.571 6.211 1.00 55.31 118 ALA A C 1
ATOM 891 O O . ALA A 1 118 ? -21.767 0.460 5.659 1.00 55.31 118 ALA A O 1
ATOM 892 N N . GLY A 1 119 ? -21.444 -1.137 7.198 1.00 66.38 119 GLY A N 1
ATOM 893 C CA . GLY A 1 119 ? -20.033 -0.854 7.403 1.00 66.38 119 GLY A CA 1
ATOM 894 C C . GLY A 1 119 ? -19.253 -1.168 6.130 1.00 66.38 119 GLY A C 1
ATOM 895 O O . GLY A 1 119 ? -19.682 -1.979 5.305 1.00 66.38 119 GLY A O 1
ATOM 896 N N . GLU A 1 120 ? -18.120 -0.498 5.971 1.00 81.38 120 GLU A N 1
ATOM 897 C CA . GLU A 1 120 ? -17.279 -0.652 4.795 1.00 81.38 120 GLU A CA 1
ATOM 898 C C . GLU A 1 120 ? -16.948 -2.126 4.520 1.00 81.38 120 GLU A C 1
ATOM 900 O O . GLU A 1 120 ? -16.526 -2.868 5.413 1.00 81.38 120 GLU A O 1
ATOM 905 N N . GLU A 1 121 ? -17.171 -2.554 3.276 1.00 84.56 121 GLU A N 1
ATOM 906 C CA . GLU A 1 121 ? -16.995 -3.946 2.882 1.00 84.56 121 GLU A CA 1
ATOM 907 C C . GLU A 1 121 ? -15.518 -4.347 2.962 1.00 84.56 121 GLU A C 1
ATOM 909 O O . GLU A 1 121 ? -14.627 -3.656 2.457 1.00 84.56 121 GLU A O 1
ATOM 914 N N . LEU A 1 122 ? -15.264 -5.493 3.596 1.00 88.25 122 LEU A N 1
ATOM 915 C CA . LEU A 1 122 ? -13.967 -6.155 3.550 1.00 88.25 122 LEU A CA 1
ATOM 916 C C . LEU A 1 122 ? -13.889 -7.008 2.292 1.00 88.25 122 LEU A C 1
ATOM 918 O O . LEU A 1 122 ? -14.698 -7.915 2.093 1.00 88.25 122 LEU A O 1
ATOM 922 N N . PHE A 1 123 ? -12.867 -6.765 1.486 1.00 88.62 123 PHE A N 1
ATOM 923 C CA . PHE A 1 123 ? -12.630 -7.527 0.274 1.00 88.62 123 PHE A CA 1
ATOM 924 C C . PHE A 1 123 ? -11.739 -8.734 0.553 1.00 88.62 123 PHE A C 1
ATOM 926 O O . PHE A 1 123 ? -10.981 -8.782 1.521 1.00 88.62 123 PHE A O 1
ATOM 933 N N . SER A 1 124 ? -11.762 -9.710 -0.353 1.00 85.88 124 SER A N 1
ATOM 934 C CA . SER A 1 124 ? -10.906 -10.902 -0.271 1.00 85.88 124 SER A CA 1
ATOM 935 C C . SER A 1 124 ? -9.406 -10.583 -0.258 1.00 85.88 124 SER A C 1
ATOM 937 O O . SER A 1 124 ? -8.613 -11.381 0.235 1.00 85.88 124 SER A O 1
ATOM 939 N N . PHE A 1 125 ? -9.008 -9.421 -0.786 1.00 84.44 125 PHE A N 1
ATOM 940 C CA . PHE A 1 125 ? -7.620 -8.973 -0.788 1.00 84.44 125 PHE A CA 1
ATOM 941 C C . PHE A 1 125 ? -7.182 -8.296 0.516 1.00 84.44 125 PHE A C 1
ATOM 943 O O . PHE A 1 125 ? -5.986 -8.013 0.661 1.00 84.44 125 PHE A O 1
ATOM 950 N N . ASP A 1 126 ? -8.115 -7.987 1.421 1.00 89.75 126 ASP A N 1
ATOM 951 C CA . ASP A 1 126 ? -7.804 -7.339 2.686 1.00 89.75 126 ASP A CA 1
ATOM 952 C C . ASP A 1 126 ? -7.159 -8.330 3.651 1.00 89.75 126 ASP A C 1
ATOM 954 O O . ASP A 1 126 ? -7.658 -9.426 3.917 1.00 89.75 126 ASP A O 1
ATOM 958 N N . HIS A 1 127 ? -6.041 -7.911 4.235 1.00 87.00 127 HIS A N 1
ATOM 959 C CA . HIS A 1 127 ? -5.437 -8.649 5.330 1.00 87.00 127 HIS A CA 1
ATOM 960 C C . HIS A 1 127 ? -6.134 -8.230 6.620 1.00 87.00 127 HIS A C 1
ATOM 962 O O . HIS A 1 127 ? -6.017 -7.079 7.046 1.00 87.00 127 HIS A O 1
ATOM 968 N N . VAL A 1 128 ? -6.850 -9.175 7.229 1.00 89.94 128 VAL A N 1
ATOM 969 C CA . VAL A 1 128 ? -7.516 -9.001 8.523 1.00 89.94 128 VAL A CA 1
ATOM 970 C C . VAL A 1 128 ? -6.620 -9.537 9.631 1.00 89.94 128 VAL A C 1
ATOM 972 O O . VAL A 1 128 ? -6.178 -10.689 9.590 1.00 89.94 128 VAL A O 1
ATOM 975 N N . TYR A 1 129 ? -6.357 -8.714 10.639 1.00 88.38 129 TYR A N 1
ATOM 976 C CA . TYR A 1 129 ? -5.582 -9.114 11.795 1.00 88.38 129 TYR A CA 1
ATOM 977 C C . TYR A 1 129 ? -6.426 -10.024 12.676 1.00 88.38 129 TYR A C 1
ATOM 979 O O . TYR A 1 129 ? -7.443 -9.626 13.244 1.00 88.38 129 TYR A O 1
ATOM 987 N N . ARG A 1 130 ? -5.978 -11.270 12.810 1.00 73.81 130 ARG A N 1
ATOM 988 C CA . ARG A 1 130 ? -6.525 -12.217 13.774 1.00 73.81 130 ARG A CA 1
ATOM 989 C C . ARG A 1 130 ? -5.597 -12.242 14.978 1.00 73.81 130 ARG A C 1
ATOM 991 O O . ARG A 1 130 ? -4.563 -12.899 14.952 1.00 73.81 130 ARG A O 1
ATOM 998 N N . GLY A 1 131 ? -5.953 -11.506 16.031 1.00 63.19 131 GLY A N 1
ATOM 999 C CA . GLY A 1 131 ? -5.239 -11.603 17.304 1.00 63.19 131 GLY A CA 1
ATOM 1000 C C . GLY A 1 131 ? -5.278 -13.035 17.858 1.00 63.19 131 GLY A C 1
ATOM 1001 O O . GLY A 1 131 ? -6.186 -13.801 17.528 1.00 63.19 131 GLY A O 1
ATOM 1002 N N . ALA A 1 132 ? -4.340 -13.376 18.749 1.00 51.22 132 ALA A N 1
ATOM 1003 C CA . ALA A 1 132 ? -4.116 -14.714 19.330 1.00 51.22 132 ALA A CA 1
ATOM 1004 C C . ALA A 1 132 ? -5.270 -15.307 20.191 1.00 51.22 132 ALA A C 1
ATOM 1006 O O . ALA A 1 132 ? -5.055 -16.164 21.039 1.00 51.22 132 ALA A O 1
ATOM 1007 N N . GLY A 1 133 ? -6.510 -14.860 19.994 1.00 45.53 133 GLY A N 1
ATOM 1008 C CA . GLY A 1 133 ? -7.730 -15.428 20.578 1.00 45.53 133 GLY A CA 1
ATOM 1009 C C . GLY A 1 133 ? -8.948 -15.355 19.649 1.00 45.53 133 GLY A C 1
ATOM 1010 O O . GLY A 1 133 ? -10.056 -15.674 20.072 1.00 45.53 133 GLY A O 1
ATOM 1011 N N . SER A 1 134 ? -8.768 -14.938 18.390 1.00 48.09 134 SER A N 1
ATOM 1012 C CA . SER A 1 134 ? -9.839 -14.843 17.395 1.00 48.09 134 SER A CA 1
ATOM 1013 C C . SER A 1 134 ? -10.088 -16.212 16.751 1.00 48.09 134 SER A C 1
ATOM 1015 O O . SER A 1 134 ? -9.731 -16.470 15.604 1.00 48.09 134 SER A O 1
ATOM 1017 N N . SER A 1 135 ? -10.673 -17.136 17.517 1.00 38.62 135 SER A N 1
ATOM 1018 C CA . SER A 1 135 ? -11.213 -18.383 16.966 1.00 38.62 135 SER A CA 1
ATOM 1019 C C . SER A 1 135 ? -12.595 -18.107 16.370 1.00 38.62 135 SER A C 1
ATOM 1021 O O . SER A 1 135 ? -13.631 -18.288 17.005 1.00 38.62 135 SER A O 1
ATOM 1023 N N . SER A 1 136 ? -12.654 -17.657 15.114 1.00 42.12 136 SER A N 1
ATOM 1024 C CA . SER A 1 136 ? -13.926 -17.617 14.379 1.00 42.12 136 SER A CA 1
ATOM 1025 C C . SER A 1 136 ? -14.286 -19.008 13.833 1.00 42.12 136 SER A C 1
ATOM 1027 O O . SER A 1 136 ? -14.515 -19.188 12.641 1.00 42.12 136 SER A O 1
ATOM 1029 N N . THR A 1 137 ? -14.353 -20.001 14.716 1.00 37.88 137 THR A N 1
ATOM 1030 C CA . THR A 1 137 ? -15.032 -21.286 14.502 1.00 37.88 137 THR A CA 1
ATOM 1031 C C . THR A 1 137 ? -16.137 -21.393 15.536 1.00 37.88 137 THR A C 1
ATOM 1033 O O . THR A 1 137 ? -16.104 -22.202 16.454 1.00 37.88 137 THR A O 1
ATOM 1036 N N . SER A 1 138 ? -17.147 -20.533 15.423 1.00 36.38 138 SER A N 1
ATOM 1037 C CA . SER A 1 138 ? -18.418 -20.752 16.107 1.00 36.38 138 SER A CA 1
ATOM 1038 C C . SER A 1 138 ? -19.541 -20.031 15.375 1.00 36.38 138 SER A C 1
ATOM 1040 O O . SER A 1 138 ? -19.709 -18.819 15.477 1.00 36.38 138 SER A O 1
ATOM 1042 N N . LYS A 1 139 ? -20.360 -20.822 14.673 1.00 38.91 139 LYS A N 1
ATOM 1043 C CA . LYS A 1 139 ? -21.747 -20.537 14.260 1.00 38.91 139 LYS A CA 1
ATOM 1044 C C . LYS A 1 139 ? -22.652 -20.265 15.487 1.00 38.91 139 LYS A C 1
ATOM 1046 O O . LYS A 1 139 ? -23.702 -20.877 15.643 1.00 38.91 139 LYS A O 1
ATOM 1051 N N . LYS A 1 140 ? -22.247 -19.395 16.415 1.00 37.00 140 LYS A N 1
ATOM 1052 C CA . LYS A 1 140 ? -22.957 -19.143 17.676 1.00 37.00 140 LYS A CA 1
ATOM 1053 C C . LYS A 1 140 ? -22.985 -17.638 17.935 1.00 37.00 140 LYS A C 1
ATOM 1055 O O . LYS A 1 140 ? -21.986 -17.074 18.348 1.00 37.00 140 LYS A O 1
ATOM 1060 N N . LYS A 1 141 ? -24.140 -17.017 17.644 1.00 38.69 141 LYS A N 1
ATOM 1061 C CA . LYS A 1 141 ? -24.468 -15.582 17.808 1.00 38.69 141 LYS A CA 1
ATOM 1062 C C . LYS A 1 141 ? -23.400 -14.624 17.248 1.00 38.69 141 LYS A C 1
ATOM 1064 O O . LYS A 1 141 ? -22.447 -14.286 17.939 1.00 38.69 141 LYS A O 1
ATOM 1069 N N . LYS A 1 142 ? -23.615 -14.102 16.029 1.00 49.78 142 LYS A N 1
ATOM 1070 C CA . LYS A 1 142 ? -22.917 -12.900 15.532 1.00 49.78 142 LYS A CA 1
ATOM 1071 C C . LYS A 1 142 ? -23.200 -11.742 16.501 1.00 49.78 142 LYS A C 1
ATOM 1073 O O . LYS A 1 142 ? -24.217 -11.068 16.377 1.00 49.78 142 LYS A O 1
ATOM 1078 N N . LYS A 1 143 ? -22.351 -11.546 17.511 1.00 59.12 143 LYS A N 1
ATOM 1079 C CA . LYS A 1 143 ? -22.286 -10.268 18.223 1.00 59.12 143 LYS A CA 1
ATOM 1080 C C . LYS A 1 143 ? -21.879 -9.232 17.171 1.00 59.12 143 LYS A C 1
ATOM 1082 O O . LYS A 1 143 ? -20.975 -9.515 16.389 1.00 59.12 143 LYS A O 1
ATOM 1087 N N . ALA A 1 144 ? -22.563 -8.092 17.114 1.00 70.25 144 ALA A N 1
ATOM 1088 C CA . ALA A 1 144 ? -22.100 -6.983 16.289 1.00 70.25 144 ALA A CA 1
ATOM 1089 C C . ALA A 1 144 ? -20.731 -6.554 16.833 1.00 70.25 144 ALA A C 1
ATOM 1091 O O . ALA A 1 144 ? -20.579 -6.356 18.039 1.00 70.25 144 ALA A O 1
ATOM 1092 N N . VAL A 1 145 ? -19.733 -6.538 15.962 1.00 84.75 145 VAL A N 1
ATOM 1093 C CA . VAL A 1 145 ? -18.331 -6.254 16.265 1.00 84.75 145 VAL A CA 1
ATOM 1094 C C . VAL A 1 145 ? -17.915 -5.169 15.283 1.00 84.75 145 VAL A C 1
ATOM 1096 O O . VAL A 1 145 ? -18.225 -5.307 14.100 1.00 84.75 145 VAL A O 1
ATOM 1099 N N . HIS A 1 146 ? -17.248 -4.117 15.762 1.00 89.31 146 HIS A N 1
ATOM 1100 C CA . HIS A 1 146 ? -16.763 -3.045 14.893 1.00 89.31 146 HIS A CA 1
ATOM 1101 C C . HIS A 1 146 ? -15.832 -3.599 13.818 1.00 89.31 146 HIS A C 1
ATOM 1103 O O . HIS A 1 146 ? -14.966 -4.431 14.109 1.00 89.31 146 HIS A O 1
ATOM 1109 N N . THR A 1 147 ? -15.977 -3.103 12.597 1.00 91.38 147 THR A N 1
ATOM 1110 C CA . THR A 1 147 ? -14.998 -3.294 11.529 1.00 91.38 147 THR A CA 1
ATOM 1111 C C . THR A 1 147 ? -14.216 -2.003 11.365 1.00 91.38 147 THR A C 1
ATOM 1113 O O . THR A 1 147 ? -14.796 -0.968 11.053 1.00 91.38 147 THR A O 1
ATOM 1116 N N . ALA A 1 148 ? -12.908 -2.070 11.608 1.00 93.81 148 ALA A N 1
ATOM 1117 C CA . ALA A 1 148 ? -11.996 -0.942 11.535 1.00 93.81 148 ALA A CA 1
ATOM 1118 C C . ALA A 1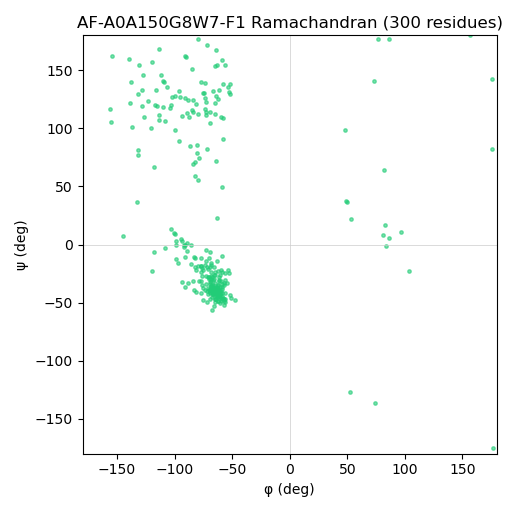 148 ? -10.949 -1.174 10.438 1.00 93.81 148 ALA A C 1
ATOM 1120 O O . ALA A 1 148 ? -10.169 -2.131 10.496 1.00 93.81 148 ALA A O 1
ATOM 1121 N N . ILE A 1 149 ? -10.914 -0.285 9.448 1.00 95.38 149 ILE A N 1
ATOM 1122 C CA . ILE A 1 149 ? -9.994 -0.343 8.312 1.00 95.38 149 ILE A CA 1
ATOM 1123 C C . ILE A 1 149 ? -9.042 0.844 8.409 1.00 95.38 149 ILE A C 1
ATOM 1125 O O . ILE A 1 149 ? -9.457 1.992 8.265 1.00 95.38 149 ILE A O 1
ATOM 1129 N N . LEU A 1 150 ? -7.763 0.571 8.674 1.00 96.06 150 LEU A N 1
ATOM 1130 C CA . LEU A 1 150 ? -6.726 1.601 8.692 1.00 96.06 150 LEU A CA 1
ATOM 1131 C C . LEU A 1 150 ? -6.268 1.897 7.268 1.00 96.06 150 LEU A C 1
ATOM 1133 O O . LEU A 1 150 ? -5.728 1.011 6.598 1.00 96.06 150 LEU A O 1
ATOM 1137 N N . TYR A 1 151 ? -6.417 3.155 6.875 1.00 95.88 151 TYR A N 1
ATOM 1138 C CA . TYR A 1 151 ? -5.820 3.747 5.693 1.00 95.88 151 TYR A CA 1
ATOM 1139 C C . TYR A 1 151 ? -4.579 4.541 6.088 1.00 95.88 151 TYR A C 1
ATOM 1141 O O . TYR A 1 151 ? -4.613 5.384 6.984 1.00 95.88 151 TYR A O 1
ATOM 1149 N N . GLY A 1 152 ? -3.465 4.255 5.427 1.00 94.06 152 GLY A N 1
ATOM 1150 C CA . GLY A 1 152 ? -2.210 4.975 5.626 1.00 94.06 152 GLY A CA 1
ATOM 1151 C C . GLY A 1 152 ? -1.006 4.139 5.221 1.00 94.06 152 GLY A C 1
ATOM 1152 O O . GLY A 1 152 ? -1.135 2.987 4.801 1.00 94.06 152 GLY A O 1
ATOM 1153 N N . SER A 1 153 ? 0.184 4.707 5.362 1.00 91.69 153 SER A N 1
ATOM 1154 C CA . SER A 1 153 ? 1.442 4.011 5.112 1.00 91.69 153 SER A CA 1
ATOM 1155 C C . SER A 1 153 ? 2.253 3.910 6.403 1.00 91.69 153 SER A C 1
ATOM 1157 O O . SER A 1 153 ? 2.437 4.931 7.071 1.00 91.69 153 SER A O 1
ATOM 1159 N N . PRO A 1 154 ? 2.801 2.728 6.747 1.00 89.12 154 PRO A N 1
ATOM 1160 C CA . PRO A 1 154 ? 3.888 2.636 7.718 1.00 89.12 154 PRO A CA 1
ATOM 1161 C C . PRO A 1 154 ? 5.006 3.594 7.302 1.00 89.12 154 PRO A C 1
ATOM 1163 O O . PRO A 1 154 ? 5.278 3.688 6.110 1.00 89.12 154 PRO A O 1
ATOM 1166 N N . GLY A 1 155 ? 5.619 4.316 8.238 1.00 84.00 155 GLY A N 1
ATOM 1167 C CA . GLY A 1 155 ? 6.573 5.393 7.927 1.00 84.00 155 GLY A CA 1
ATOM 1168 C C . GLY A 1 155 ? 5.995 6.800 8.084 1.00 84.00 155 GLY A C 1
ATOM 1169 O O . GLY A 1 155 ? 6.748 7.738 8.328 1.00 84.00 155 GLY A O 1
ATOM 1170 N N . LEU A 1 156 ? 4.667 6.953 8.012 1.00 88.88 156 LEU A N 1
ATOM 1171 C CA . LEU A 1 156 ? 4.013 8.198 8.407 1.00 88.88 156 LEU A CA 1
ATOM 1172 C C . LEU A 1 156 ? 3.929 8.297 9.939 1.00 88.88 156 LEU A C 1
ATOM 1174 O O . LEU A 1 156 ? 3.543 7.318 10.590 1.00 88.88 156 LEU A O 1
ATOM 1178 N N . PRO A 1 157 ? 4.149 9.486 10.530 1.00 87.62 157 PRO A N 1
ATOM 1179 C CA . PRO A 1 157 ? 4.075 9.674 11.981 1.00 87.62 157 PRO A CA 1
ATOM 1180 C C . PRO A 1 157 ? 2.678 9.368 12.548 1.00 87.62 157 PRO A C 1
ATOM 1182 O O . PRO A 1 157 ? 2.546 8.935 13.692 1.00 87.62 157 PRO A O 1
ATOM 1185 N N . CYS A 1 158 ? 1.627 9.534 11.738 1.00 91.19 158 CYS A N 1
ATOM 1186 C CA . CYS A 1 158 ? 0.252 9.218 12.117 1.00 91.19 158 CYS A CA 1
ATOM 1187 C C . CYS A 1 158 ? -0.059 7.714 12.166 1.00 91.19 158 CYS A C 1
ATOM 1189 O O . CYS A 1 158 ? -1.045 7.325 12.788 1.00 91.19 158 CYS A O 1
ATOM 1191 N N . PHE A 1 159 ? 0.758 6.851 11.554 1.00 93.69 159 PHE A N 1
ATOM 1192 C CA . PHE A 1 159 ? 0.438 5.429 11.414 1.00 93.69 159 PHE A CA 1
ATOM 1193 C C . PHE A 1 159 ? 0.540 4.671 12.744 1.00 93.69 159 PHE A C 1
ATOM 1195 O O . PHE A 1 159 ? -0.387 3.959 13.137 1.00 93.69 159 PHE A O 1
ATOM 1202 N N . ALA A 1 160 ? 1.656 4.840 13.460 1.00 92.81 160 ALA A N 1
ATOM 1203 C CA . ALA A 1 160 ? 1.965 4.071 14.666 1.00 92.81 160 ALA A CA 1
ATOM 1204 C C . ALA A 1 160 ? 0.931 4.233 15.803 1.00 92.81 160 ALA A C 1
ATOM 1206 O O . ALA A 1 160 ? 0.599 3.236 16.452 1.00 92.81 160 ALA A O 1
ATOM 1207 N N . PRO A 1 161 ? 0.395 5.440 16.089 1.00 94.06 161 PRO A N 1
ATOM 1208 C CA . PRO A 1 161 ? -0.675 5.610 17.074 1.00 94.06 161 PRO A CA 1
ATOM 1209 C C . PRO A 1 161 ? -1.943 4.814 16.736 1.00 94.06 161 PRO A C 1
ATOM 1211 O O . PRO A 1 161 ? -2.434 4.073 17.587 1.00 94.06 161 PRO A O 1
ATOM 1214 N N . PHE A 1 162 ? -2.434 4.899 15.494 1.00 96.00 162 PHE A N 1
ATOM 1215 C CA . PHE A 1 162 ? -3.612 4.142 15.062 1.00 96.00 162 PHE A CA 1
ATOM 1216 C C . PHE A 1 162 ? -3.367 2.636 15.088 1.00 96.00 162 PHE A C 1
ATOM 1218 O O . PHE A 1 162 ? -4.184 1.882 15.618 1.00 96.00 162 PHE A O 1
ATOM 1225 N N . HIS A 1 163 ? -2.227 2.198 14.548 1.00 95.06 163 HIS A N 1
ATOM 1226 C CA . HIS A 1 163 ? -1.875 0.786 14.488 1.00 95.06 163 HIS A CA 1
ATOM 1227 C C . HIS A 1 163 ? -1.847 0.153 15.885 1.00 95.06 163 HIS A C 1
ATOM 1229 O O . HIS A 1 163 ? -2.453 -0.897 16.093 1.00 95.06 163 HIS A O 1
ATOM 1235 N N . ARG A 1 164 ? -1.219 0.815 16.868 1.00 93.75 164 ARG A N 1
ATOM 1236 C CA . ARG A 1 164 ? -1.155 0.324 18.255 1.00 93.75 164 ARG A CA 1
ATOM 1237 C C . ARG A 1 164 ? -2.529 0.226 18.917 1.00 93.75 164 ARG A C 1
ATOM 1239 O O . ARG A 1 164 ? -2.803 -0.794 19.548 1.00 93.75 164 ARG A O 1
ATOM 1246 N N . LEU A 1 165 ? -3.392 1.234 18.751 1.00 94.81 165 LEU A N 1
ATOM 1247 C CA . LEU A 1 165 ? -4.760 1.206 19.288 1.00 94.81 165 LEU A CA 1
ATOM 1248 C C . LEU A 1 165 ? -5.564 0.033 18.709 1.00 94.81 165 LEU A C 1
ATOM 1250 O O . LEU A 1 165 ? -6.099 -0.788 19.453 1.00 94.81 165 LEU A O 1
ATOM 1254 N N . LEU A 1 166 ? -5.571 -0.111 17.381 1.00 94.50 166 LEU A N 1
ATOM 1255 C CA . LEU A 1 166 ? -6.304 -1.183 16.702 1.00 94.50 166 LEU A CA 1
ATOM 1256 C C . LEU A 1 166 ? -5.761 -2.574 17.050 1.00 94.50 166 LEU A C 1
ATOM 1258 O O . LEU A 1 166 ? -6.532 -3.518 17.222 1.00 94.50 166 LEU A O 1
ATOM 1262 N N . ARG A 1 167 ? -4.439 -2.714 17.208 1.00 92.12 167 ARG A N 1
ATOM 1263 C CA . ARG A 1 167 ? -3.794 -3.964 17.642 1.00 92.12 167 ARG A CA 1
ATOM 1264 C C . ARG A 1 167 ? -4.188 -4.353 19.064 1.00 92.12 167 ARG A C 1
ATOM 1266 O O . ARG A 1 167 ? -4.416 -5.540 19.308 1.00 92.12 167 ARG A O 1
ATOM 1273 N N . ALA A 1 168 ? -4.287 -3.386 19.977 1.00 91.00 168 ALA A N 1
ATOM 1274 C CA . ALA A 1 168 ? -4.693 -3.624 21.360 1.00 91.00 168 ALA A CA 1
ATOM 1275 C C . ALA A 1 168 ? -6.148 -4.117 21.456 1.00 91.00 168 ALA A C 1
ATOM 1277 O O . ALA A 1 168 ? -6.436 -5.054 22.206 1.00 91.00 168 ALA A O 1
ATOM 1278 N N . ASP A 1 169 ? -7.045 -3.556 20.640 1.00 88.56 169 ASP A N 1
ATOM 1279 C CA . ASP A 1 169 ? -8.469 -3.908 20.639 1.00 88.56 169 ASP A CA 1
ATOM 1280 C C . ASP A 1 169 ? -8.869 -4.989 19.625 1.00 88.56 169 ASP A C 1
ATOM 1282 O O . ASP A 1 169 ? -10.028 -5.397 19.589 1.00 88.56 169 ASP A O 1
ATOM 1286 N N . ALA A 1 170 ? -7.927 -5.570 18.879 1.00 84.56 170 ALA A N 1
ATOM 1287 C CA . ALA A 1 170 ? -8.176 -6.590 17.851 1.00 84.56 170 ALA A CA 1
ATOM 1288 C C . ALA A 1 170 ? -8.874 -7.883 18.328 1.00 84.56 170 ALA A C 1
ATOM 1290 O O . ALA A 1 170 ? -9.253 -8.730 17.522 1.00 84.56 170 ALA A O 1
ATOM 1291 N N . LYS A 1 171 ? -9.029 -8.084 19.643 1.00 82.69 171 LYS A N 1
ATOM 1292 C CA . LYS A 1 171 ? -9.861 -9.168 20.204 1.00 82.69 171 LYS A CA 1
ATOM 1293 C C . LYS A 1 171 ? -11.359 -8.831 20.199 1.00 82.69 171 LYS A C 1
ATOM 1295 O O . LYS A 1 171 ? -12.181 -9.729 20.356 1.00 82.69 171 LYS A O 1
ATOM 1300 N N . LYS A 1 172 ? -11.699 -7.547 20.081 1.00 85.12 172 LYS A N 1
ATOM 1301 C CA . LYS A 1 172 ? -13.047 -6.976 20.193 1.00 85.12 172 LYS A CA 1
ATOM 1302 C C . LYS A 1 172 ? -13.521 -6.293 18.908 1.00 85.12 172 LYS A C 1
ATOM 1304 O O . LYS A 1 172 ? -14.671 -5.874 18.875 1.00 85.12 172 LYS A O 1
ATOM 1309 N N . LEU A 1 173 ? -12.659 -6.173 17.897 1.00 88.62 173 LEU A N 1
ATOM 1310 C CA . LEU A 1 173 ? -12.949 -5.578 16.592 1.00 88.62 173 LEU A CA 1
ATOM 1311 C C . LEU A 1 173 ? -12.293 -6.383 15.466 1.00 88.62 173 LEU A C 1
ATOM 1313 O O . LEU A 1 173 ? -11.341 -7.132 15.695 1.00 88.62 173 LEU A O 1
ATOM 1317 N N . VAL A 1 174 ? -12.798 -6.224 14.248 1.00 90.38 174 VAL A N 1
ATOM 1318 C CA . VAL A 1 174 ? -12.162 -6.718 13.026 1.00 90.38 174 VAL A CA 1
ATOM 1319 C C . VAL A 1 174 ? -11.231 -5.628 12.512 1.00 90.38 174 VAL A C 1
ATOM 1321 O O . VAL A 1 174 ? -11.698 -4.569 12.109 1.00 90.38 174 VAL A O 1
ATOM 1324 N N . TYR A 1 175 ? -9.921 -5.875 12.541 1.00 93.19 175 TYR A N 1
ATOM 1325 C CA . TYR A 1 175 ? -8.920 -4.908 12.090 1.00 93.19 175 TYR A CA 1
ATOM 1326 C C . TYR A 1 175 ? -8.391 -5.292 10.708 1.00 93.19 175 TYR A C 1
ATOM 1328 O O . TYR A 1 175 ? -7.801 -6.360 10.564 1.00 93.19 175 TYR A O 1
ATOM 1336 N N . ALA A 1 176 ? -8.552 -4.425 9.710 1.00 94.25 176 ALA A N 1
ATOM 1337 C CA . ALA A 1 176 ? -7.922 -4.566 8.400 1.00 94.25 176 ALA A CA 1
ATOM 1338 C C . ALA A 1 176 ? -7.003 -3.379 8.079 1.00 94.25 176 ALA A C 1
ATOM 1340 O O . ALA A 1 176 ? -7.155 -2.284 8.621 1.00 94.25 176 ALA A O 1
ATOM 1341 N N . PHE A 1 177 ? -6.037 -3.599 7.185 1.00 94.44 177 PHE A N 1
ATOM 1342 C CA . PHE A 1 177 ? -5.076 -2.572 6.782 1.00 94.44 177 PHE A CA 1
ATOM 1343 C C . PHE A 1 177 ? -4.987 -2.402 5.257 1.00 94.44 177 PHE A C 1
ATOM 1345 O O . PHE A 1 177 ? -4.542 -3.303 4.530 1.00 94.44 177 PHE A O 1
ATOM 1352 N N . ARG A 1 178 ? -5.312 -1.194 4.785 1.00 94.25 178 ARG A N 1
ATOM 1353 C CA . ARG A 1 178 ? -5.216 -0.768 3.387 1.00 94.25 178 ARG A CA 1
ATOM 1354 C C . ARG A 1 178 ? -4.086 0.260 3.234 1.00 94.25 178 ARG A C 1
ATOM 1356 O O . ARG A 1 178 ? -4.124 1.311 3.868 1.00 94.25 178 ARG A O 1
ATOM 1363 N N . PRO A 1 179 ? -3.048 -0.041 2.431 1.00 93.25 179 PRO A N 1
ATOM 1364 C CA . PRO A 1 179 ? -1.910 0.849 2.302 1.00 93.25 179 PRO A CA 1
ATOM 1365 C C . PRO A 1 179 ? -2.319 2.057 1.464 1.00 93.25 179 PRO A C 1
ATOM 1367 O O . PRO A 1 179 ? -2.809 1.896 0.347 1.00 93.25 179 PRO A O 1
ATOM 1370 N N . LEU A 1 180 ? -2.099 3.251 2.002 1.00 93.69 180 LEU A N 1
ATOM 1371 C CA . LEU A 1 180 ? -2.395 4.510 1.333 1.00 93.69 180 LEU A CA 1
ATOM 1372 C C . LEU A 1 180 ? -1.260 5.496 1.601 1.00 93.69 180 LEU A C 1
ATOM 1374 O O . LEU A 1 180 ? -0.953 5.800 2.750 1.00 93.69 180 LEU A O 1
ATOM 1378 N N . LEU A 1 181 ? -0.638 5.987 0.534 1.00 91.81 181 LEU A N 1
ATOM 1379 C CA . LEU A 1 181 ? 0.300 7.100 0.587 1.00 91.81 181 LEU A CA 1
ATOM 1380 C C . LEU A 1 181 ? -0.172 8.140 -0.423 1.00 91.81 181 LEU A C 1
ATOM 1382 O O . LEU A 1 181 ? -0.158 7.900 -1.632 1.00 91.81 181 LEU A O 1
ATOM 1386 N N . LEU A 1 182 ? -0.664 9.259 0.096 1.00 90.81 182 LEU A N 1
ATOM 1387 C CA . LEU A 1 182 ? -1.114 10.377 -0.719 1.00 90.81 182 LEU A CA 1
ATOM 1388 C C . LEU A 1 182 ? 0.074 11.274 -1.063 1.00 90.81 182 LEU A C 1
ATOM 1390 O O . LEU A 1 182 ? 1.018 11.382 -0.281 1.00 90.81 182 LEU A O 1
ATOM 1394 N N . SER A 1 183 ? 0.006 11.939 -2.212 1.00 89.00 183 SER A N 1
ATOM 1395 C CA . SER A 1 183 ? 1.104 12.751 -2.744 1.00 89.00 183 SER A CA 1
ATOM 1396 C C . SER A 1 183 ? 1.508 13.872 -1.772 1.00 89.00 183 SER A C 1
ATOM 1398 O O . SER A 1 183 ? 2.688 14.128 -1.563 1.00 89.00 183 SER A O 1
ATOM 1400 N N . GLN A 1 184 ? 0.531 14.489 -1.096 1.00 88.50 184 GLN A N 1
ATOM 1401 C CA . GLN A 1 184 ? 0.755 15.512 -0.067 1.00 88.50 184 GLN A CA 1
ATOM 1402 C C . GLN A 1 184 ? 1.401 14.971 1.219 1.00 88.50 184 GLN A C 1
ATOM 1404 O O . GLN A 1 184 ? 1.909 15.741 2.028 1.00 88.50 184 GLN A O 1
ATOM 1409 N N . CYS A 1 185 ? 1.388 13.652 1.412 1.00 90.12 185 CYS A N 1
ATOM 1410 C CA . CYS A 1 185 ? 1.916 12.980 2.594 1.00 90.12 185 CYS A CA 1
ATOM 1411 C C . CYS A 1 185 ? 3.320 12.403 2.378 1.00 90.12 185 CYS A C 1
ATOM 1413 O O . CYS A 1 185 ? 3.982 12.045 3.352 1.00 90.12 185 CYS A O 1
ATOM 1415 N N . GLU A 1 186 ? 3.796 12.329 1.129 1.00 88.19 186 GLU A N 1
ATOM 1416 C CA . GLU A 1 186 ? 5.136 11.837 0.785 1.00 88.19 186 GLU A CA 1
ATOM 1417 C C . GLU A 1 186 ? 6.261 12.528 1.582 1.00 88.19 186 GLU A C 1
ATOM 1419 O O . GLU A 1 186 ? 7.107 11.799 2.116 1.00 88.19 186 GLU A O 1
ATOM 1424 N N . PRO A 1 187 ? 6.260 13.867 1.787 1.00 85.25 187 PRO A N 1
ATOM 1425 C CA . PRO A 1 187 ? 7.310 14.547 2.555 1.00 85.25 187 PRO A CA 1
ATOM 1426 C C . PRO A 1 187 ? 7.425 14.078 4.011 1.00 85.25 187 PRO A C 1
ATOM 1428 O O . PRO A 1 187 ? 8.498 14.163 4.602 1.00 85.25 187 PRO A O 1
ATOM 1431 N N . TYR A 1 188 ? 6.336 13.564 4.588 1.00 84.38 188 TYR A N 1
ATOM 1432 C CA . TYR A 1 188 ? 6.266 13.124 5.985 1.00 84.38 188 TYR A CA 1
ATOM 1433 C C . TYR A 1 188 ? 6.422 11.610 6.146 1.00 84.38 188 TYR A C 1
ATOM 1435 O O . TYR A 1 188 ? 6.342 11.095 7.258 1.00 84.38 188 TYR A O 1
ATOM 1443 N N . SER A 1 189 ? 6.583 10.876 5.046 1.00 80.38 189 SER A N 1
ATOM 1444 C CA . SER A 1 189 ? 6.477 9.413 5.030 1.00 80.38 189 SER A CA 1
ATOM 1445 C C . SER A 1 189 ? 7.792 8.678 5.315 1.00 80.38 189 SER A C 1
ATOM 1447 O O . SER A 1 189 ? 7.826 7.444 5.311 1.00 80.38 189 SER A O 1
ATOM 1449 N N . GLY A 1 190 ? 8.878 9.414 5.576 1.00 82.88 190 GLY A N 1
ATOM 1450 C CA . GLY A 1 190 ? 10.199 8.844 5.842 1.00 82.88 190 GLY A CA 1
ATOM 1451 C C . GLY A 1 190 ? 10.607 7.872 4.734 1.00 82.88 190 GLY A C 1
ATOM 1452 O O . GLY A 1 190 ? 10.530 8.200 3.552 1.00 82.88 190 GLY A O 1
ATOM 1453 N N . CYS A 1 191 ? 10.974 6.644 5.102 1.00 84.19 191 CYS A N 1
ATOM 1454 C CA . CYS A 1 191 ? 11.346 5.604 4.141 1.00 84.19 191 CYS A CA 1
ATOM 1455 C C . CYS A 1 191 ? 10.193 5.055 3.291 1.00 84.19 191 CYS A C 1
ATOM 1457 O O . CYS A 1 191 ? 10.446 4.371 2.302 1.00 84.19 191 CYS A O 1
ATOM 1459 N N . ALA A 1 192 ? 8.933 5.354 3.614 1.00 81.19 192 ALA A N 1
ATOM 1460 C CA . ALA A 1 192 ? 7.825 4.970 2.743 1.00 81.19 192 ALA A CA 1
ATOM 1461 C C . ALA A 1 192 ? 7.742 5.801 1.458 1.00 81.19 192 ALA A C 1
ATOM 1463 O O . ALA A 1 192 ? 7.089 5.360 0.514 1.00 81.19 192 ALA A O 1
ATOM 1464 N N . ARG A 1 193 ? 8.455 6.936 1.382 1.00 84.88 193 ARG A N 1
ATOM 1465 C CA . ARG A 1 193 ? 8.618 7.689 0.130 1.00 84.88 193 ARG A CA 1
ATOM 1466 C C . ARG A 1 193 ? 9.482 6.952 -0.891 1.00 84.88 193 ARG A C 1
ATOM 1468 O O . ARG A 1 193 ? 9.440 7.285 -2.068 1.00 84.88 193 ARG A O 1
ATOM 1475 N N . THR A 1 194 ? 10.291 5.980 -0.465 1.00 83.38 194 THR A N 1
ATOM 1476 C CA . THR A 1 194 ? 11.221 5.286 -1.359 1.00 83.38 194 THR A CA 1
ATOM 1477 C C . THR A 1 194 ? 10.443 4.496 -2.408 1.00 83.38 194 THR A C 1
ATOM 1479 O O . THR A 1 194 ? 9.762 3.514 -2.107 1.00 83.38 194 THR A O 1
ATOM 1482 N N . GLY A 1 195 ? 10.551 4.934 -3.662 1.00 79.56 195 GLY A N 1
ATOM 1483 C CA . GLY A 1 195 ? 9.779 4.388 -4.779 1.00 79.56 195 GLY A CA 1
ATOM 1484 C C . GLY A 1 195 ? 8.351 4.937 -4.902 1.00 79.56 195 GLY A C 1
ATOM 1485 O O . GLY A 1 195 ? 7.590 4.407 -5.714 1.00 79.56 195 GLY A O 1
ATOM 1486 N N . ALA A 1 196 ? 8.001 5.962 -4.119 1.00 81.44 196 ALA A N 1
ATOM 1487 C CA . ALA A 1 196 ? 6.849 6.834 -4.330 1.00 81.44 196 ALA A CA 1
ATOM 1488 C C . ALA A 1 196 ? 7.257 8.055 -5.174 1.00 81.44 196 ALA A C 1
ATOM 1490 O O . ALA A 1 196 ? 8.443 8.355 -5.311 1.00 81.44 196 ALA A O 1
ATOM 1491 N N . GLY A 1 197 ? 6.271 8.740 -5.751 1.00 73.94 197 GLY A N 1
ATOM 1492 C CA . GLY A 1 197 ? 6.503 9.817 -6.709 1.00 73.94 197 GLY A CA 1
ATOM 1493 C C . GLY A 1 197 ? 6.974 9.327 -8.089 1.00 73.94 197 GLY A C 1
ATOM 1494 O O . GLY A 1 197 ? 7.772 8.402 -8.231 1.00 73.94 197 GLY A O 1
ATOM 1495 N N . GLY A 1 198 ? 6.467 9.966 -9.145 1.00 80.44 198 GLY A N 1
ATOM 1496 C CA . GLY A 1 198 ? 6.892 9.720 -10.526 1.00 80.44 198 GLY A CA 1
ATOM 1497 C C . GLY A 1 198 ? 6.189 8.569 -11.257 1.00 80.44 198 GLY A C 1
ATOM 1498 O O . GLY A 1 198 ? 5.324 7.868 -10.730 1.00 80.44 198 GLY A O 1
ATOM 1499 N N . THR A 1 199 ? 6.543 8.412 -12.532 1.00 85.44 199 THR A N 1
ATOM 1500 C CA . THR A 1 199 ? 5.961 7.402 -13.423 1.00 85.44 199 THR A CA 1
ATOM 1501 C C . THR A 1 199 ? 6.516 6.017 -13.111 1.00 85.44 199 THR A C 1
ATOM 1503 O O . THR A 1 199 ? 7.728 5.808 -13.048 1.00 85.44 199 THR A O 1
ATOM 1506 N N . LEU A 1 200 ? 5.624 5.040 -12.960 1.00 86.94 200 LEU A N 1
ATOM 1507 C CA . LEU A 1 200 ? 5.997 3.655 -12.710 1.00 86.94 200 LEU A CA 1
ATOM 1508 C C . LEU A 1 200 ? 6.572 3.003 -13.978 1.00 86.94 200 LEU A C 1
ATOM 1510 O O . LEU A 1 200 ? 5.848 2.772 -14.944 1.00 86.94 200 LEU A O 1
ATOM 1514 N N . LEU A 1 201 ? 7.856 2.643 -13.952 1.00 87.31 201 LEU A N 1
ATOM 1515 C CA . LEU A 1 201 ? 8.476 1.831 -15.002 1.00 87.31 201 LEU A CA 1
ATOM 1516 C C . LEU A 1 201 ? 8.123 0.357 -14.784 1.00 87.31 201 LEU A C 1
ATOM 1518 O O . LEU A 1 201 ? 8.558 -0.242 -13.799 1.00 87.31 201 LEU A O 1
ATOM 1522 N N . LEU A 1 202 ? 7.328 -0.223 -15.682 1.00 87.44 202 LEU A N 1
ATOM 1523 C CA . LEU A 1 202 ? 6.952 -1.636 -15.626 1.00 87.44 202 LEU A CA 1
ATOM 1524 C C . LEU A 1 202 ? 7.990 -2.482 -16.375 1.00 87.44 202 LEU A C 1
ATOM 1526 O O . LEU A 1 202 ? 8.233 -2.201 -17.545 1.00 87.44 202 LEU A O 1
ATOM 1530 N N . PRO A 1 203 ? 8.612 -3.492 -15.746 1.00 88.75 203 PRO A N 1
ATOM 1531 C CA . PRO A 1 203 ? 9.440 -4.467 -16.453 1.00 88.75 203 PRO A CA 1
ATOM 1532 C C . PRO A 1 203 ? 8.567 -5.539 -17.130 1.00 88.75 203 PRO A C 1
ATOM 1534 O O . PRO A 1 203 ? 7.350 -5.566 -16.956 1.00 88.75 203 PRO A O 1
ATOM 1537 N N . GLY A 1 204 ? 9.191 -6.464 -17.865 1.00 87.81 204 GLY A N 1
ATOM 1538 C CA . GLY A 1 204 ? 8.507 -7.643 -18.419 1.00 87.81 204 GLY A CA 1
ATOM 1539 C C . GLY A 1 204 ? 8.051 -7.510 -19.873 1.00 87.81 204 GLY A C 1
ATOM 1540 O O . GLY A 1 204 ? 7.332 -8.372 -20.365 1.00 87.81 204 GLY A O 1
ATOM 1541 N N . TRP A 1 205 ? 8.488 -6.463 -20.568 1.00 90.50 205 TRP A N 1
ATOM 1542 C CA . TRP A 1 205 ? 8.380 -6.334 -22.019 1.00 90.50 205 TRP A CA 1
ATOM 1543 C C . TRP A 1 205 ? 9.780 -6.393 -22.635 1.00 90.50 205 TRP A C 1
ATOM 1545 O O . TRP A 1 205 ? 10.757 -5.949 -22.030 1.00 90.50 205 TRP A O 1
ATOM 1555 N N . GLY A 1 206 ? 9.873 -6.978 -23.826 1.00 93.38 206 GLY A N 1
ATOM 1556 C CA . GLY A 1 206 ? 11.079 -6.981 -24.645 1.00 93.38 206 GLY A CA 1
ATOM 1557 C C . GLY A 1 206 ? 10.875 -6.081 -25.854 1.00 93.38 206 GLY A C 1
ATOM 1558 O O . GLY A 1 206 ? 9.792 -6.068 -26.436 1.00 93.38 206 GLY A O 1
ATOM 1559 N N . VAL A 1 207 ? 11.907 -5.330 -26.224 1.00 95.31 207 VAL A N 1
ATOM 1560 C CA . VAL A 1 207 ? 11.963 -4.649 -27.519 1.00 95.31 207 VAL A CA 1
ATOM 1561 C C . VAL A 1 207 ? 12.869 -5.461 -28.410 1.00 95.31 207 VAL A C 1
ATOM 1563 O O . VAL A 1 207 ? 14.011 -5.731 -28.043 1.00 95.31 207 VAL A O 1
ATOM 1566 N N . GLU A 1 208 ? 12.373 -5.815 -29.585 1.00 94.56 208 GLU A N 1
ATOM 1567 C CA . GLU A 1 208 ? 13.206 -6.351 -30.647 1.00 94.56 208 GLU A CA 1
ATOM 1568 C C . GLU A 1 208 ? 13.381 -5.306 -31.746 1.00 94.56 208 GLU A C 1
ATOM 1570 O O . GLU A 1 208 ? 12.436 -4.635 -32.163 1.00 94.56 208 GLU A O 1
ATOM 1575 N N . ALA A 1 209 ? 14.618 -5.160 -32.211 1.00 91.94 209 ALA A N 1
ATOM 1576 C CA . ALA A 1 209 ? 14.923 -4.433 -33.429 1.00 91.94 209 ALA A CA 1
ATOM 1577 C C . ALA A 1 209 ? 15.037 -5.459 -34.559 1.00 91.94 209 ALA A C 1
ATOM 1579 O O . ALA A 1 209 ? 16.107 -6.016 -34.803 1.00 91.94 209 ALA A O 1
ATOM 1580 N N . ALA A 1 210 ? 13.912 -5.756 -35.209 1.00 87.50 210 ALA A N 1
ATOM 1581 C CA . ALA A 1 210 ? 13.887 -6.695 -36.321 1.00 87.50 210 ALA A CA 1
ATOM 1582 C C . ALA A 1 210 ? 14.537 -6.068 -37.565 1.00 87.50 210 ALA A C 1
ATOM 1584 O O . ALA A 1 210 ? 14.115 -5.011 -38.045 1.00 87.50 210 ALA A O 1
ATOM 1585 N N . LEU A 1 211 ? 15.567 -6.725 -38.103 1.00 84.94 211 LEU A N 1
ATOM 1586 C CA . LEU A 1 211 ? 16.207 -6.299 -39.343 1.00 84.94 211 LEU A CA 1
ATOM 1587 C C . LEU A 1 211 ? 15.275 -6.604 -40.523 1.00 84.94 211 LEU A C 1
ATOM 1589 O O . LEU A 1 211 ? 15.041 -7.761 -40.858 1.00 84.94 211 LEU A O 1
ATOM 1593 N N . LYS A 1 212 ? 14.741 -5.555 -41.157 1.00 84.31 212 LYS A N 1
ATOM 1594 C CA . LYS A 1 212 ? 13.748 -5.679 -42.238 1.00 84.31 212 LYS A CA 1
ATOM 1595 C C . LYS A 1 212 ? 14.326 -6.205 -43.560 1.00 84.31 212 LYS A C 1
ATOM 1597 O O . LYS A 1 212 ? 13.561 -6.674 -44.393 1.00 84.31 212 LYS A O 1
ATOM 1602 N N . ASN A 1 213 ? 15.641 -6.125 -43.767 1.00 75.12 213 ASN A N 1
ATOM 1603 C CA . ASN A 1 213 ? 16.286 -6.630 -44.977 1.00 75.12 213 ASN A CA 1
ATOM 1604 C C . ASN A 1 213 ? 17.316 -7.709 -44.622 1.00 75.12 213 ASN A C 1
ATOM 1606 O O . ASN A 1 213 ? 18.423 -7.397 -44.189 1.00 75.12 213 ASN A O 1
ATOM 1610 N N . THR A 1 214 ? 16.930 -8.972 -44.788 1.00 67.75 214 THR A N 1
ATOM 1611 C CA . THR A 1 214 ? 17.790 -10.147 -44.580 1.00 67.75 214 THR A CA 1
ATOM 1612 C C . THR A 1 214 ? 18.338 -10.710 -45.894 1.00 67.75 214 THR A C 1
ATOM 1614 O O . THR A 1 214 ? 18.886 -11.807 -45.899 1.00 67.75 214 THR A O 1
ATOM 1617 N N . GLU A 1 215 ? 18.171 -10.006 -47.019 1.00 72.50 215 GLU A N 1
ATOM 1618 C CA . GLU A 1 215 ? 18.454 -10.552 -48.356 1.00 72.50 215 GLU A CA 1
ATOM 1619 C C . GLU A 1 215 ? 19.893 -10.337 -48.840 1.00 72.50 215 GLU A C 1
ATOM 1621 O O . GLU A 1 215 ? 20.282 -10.920 -49.849 1.00 72.50 215 GLU A O 1
ATOM 1626 N N . TYR A 1 216 ? 20.737 -9.596 -48.114 1.00 60.78 216 TYR A N 1
ATOM 1627 C CA . TYR A 1 216 ? 22.166 -9.548 -48.434 1.00 60.78 216 TYR A CA 1
ATOM 1628 C C . TYR A 1 216 ? 22.874 -10.799 -47.901 1.00 60.78 216 TYR A C 1
ATOM 1630 O O . TYR A 1 216 ? 23.609 -10.768 -46.916 1.00 60.78 216 TYR A O 1
ATOM 1638 N N . SER A 1 217 ? 22.653 -11.923 -48.582 1.00 61.69 217 SER A N 1
ATOM 1639 C CA . SER A 1 217 ? 23.641 -12.997 -48.607 1.00 61.69 217 SER A CA 1
ATOM 1640 C C . SER A 1 217 ? 24.816 -12.468 -49.420 1.00 61.69 217 SER A C 1
ATOM 1642 O O . SER A 1 217 ? 24.703 -12.314 -50.633 1.00 61.69 217 SER A O 1
ATOM 1644 N N . ALA A 1 218 ? 25.906 -12.095 -48.752 1.00 63.88 218 ALA A N 1
ATOM 1645 C CA . ALA A 1 218 ? 27.116 -11.655 -49.428 1.00 63.88 218 ALA A CA 1
ATOM 1646 C C . ALA A 1 218 ? 27.590 -12.782 -50.355 1.00 63.88 218 ALA A C 1
ATOM 1648 O O . ALA A 1 218 ? 28.036 -13.831 -49.888 1.00 63.88 218 ALA A O 1
ATOM 1649 N N . VAL A 1 219 ? 27.450 -12.588 -51.665 1.00 59.84 219 VAL A N 1
ATOM 1650 C CA . VAL A 1 219 ? 28.196 -13.384 -52.636 1.00 59.84 219 VAL A CA 1
ATOM 1651 C C . VAL A 1 219 ? 29.659 -13.020 -52.401 1.00 59.84 219 VAL A C 1
ATOM 1653 O O . VAL A 1 219 ? 30.000 -11.841 -52.425 1.00 59.84 219 VAL A O 1
ATOM 1656 N N . ASP A 1 220 ? 30.503 -14.001 -52.083 1.00 59.69 220 ASP A N 1
ATOM 1657 C CA . ASP A 1 220 ? 31.932 -13.770 -51.871 1.00 59.69 220 ASP A CA 1
ATOM 1658 C C . ASP A 1 220 ? 32.519 -13.180 -53.161 1.00 59.69 220 ASP A C 1
ATOM 1660 O O . ASP A 1 220 ? 32.614 -13.862 -54.186 1.00 59.69 220 ASP A O 1
ATOM 1664 N N . ASP A 1 221 ? 32.899 -11.900 -53.124 1.00 59.53 221 ASP A N 1
ATOM 1665 C CA . ASP A 1 221 ? 33.461 -11.168 -54.264 1.00 59.53 221 ASP A CA 1
ATOM 1666 C C . ASP A 1 221 ? 34.671 -11.892 -54.875 1.00 59.53 221 ASP A C 1
ATOM 1668 O O . ASP A 1 221 ? 34.991 -11.706 -56.051 1.00 59.53 221 ASP A O 1
ATOM 1672 N N . LYS A 1 222 ? 35.334 -12.771 -54.110 1.00 64.25 222 LYS A N 1
ATOM 1673 C CA . LYS A 1 222 ? 36.434 -13.611 -54.597 1.00 64.25 222 LYS A CA 1
ATOM 1674 C C . LYS A 1 222 ? 35.969 -14.674 -55.581 1.00 64.25 222 LYS A C 1
ATOM 1676 O O . LYS A 1 222 ? 36.698 -14.983 -56.523 1.00 64.25 222 LYS A O 1
ATOM 1681 N N . GLU A 1 223 ? 34.779 -15.232 -55.392 1.00 64.00 223 GLU A N 1
ATOM 1682 C CA . GLU A 1 223 ? 34.213 -16.213 -56.312 1.00 64.00 223 GLU A CA 1
ATOM 1683 C C . GLU A 1 223 ? 33.748 -15.531 -57.602 1.00 64.00 223 GLU A C 1
ATOM 1685 O O . GLU A 1 223 ? 34.053 -16.015 -58.695 1.00 64.00 223 GLU A O 1
ATOM 1690 N N . ALA A 1 224 ? 33.155 -14.338 -57.490 1.00 64.06 224 ALA A N 1
ATOM 1691 C CA . ALA A 1 224 ? 32.828 -13.495 -58.639 1.00 64.06 224 ALA A CA 1
ATOM 1692 C C . ALA A 1 224 ? 34.087 -13.056 -59.416 1.00 64.06 224 ALA A C 1
ATOM 1694 O O . ALA A 1 224 ? 34.118 -13.130 -60.647 1.00 64.06 224 ALA A O 1
ATOM 1695 N N . ALA A 1 225 ? 35.161 -12.662 -58.723 1.00 66.62 225 ALA A N 1
ATOM 1696 C CA . ALA A 1 225 ? 36.439 -12.311 -59.344 1.00 66.62 225 ALA A CA 1
ATOM 1697 C C . ALA A 1 225 ? 37.091 -13.515 -60.041 1.00 66.62 225 ALA A C 1
ATOM 1699 O O . ALA A 1 225 ? 37.546 -13.401 -61.179 1.00 66.62 225 ALA A O 1
ATOM 1700 N N . ARG A 1 226 ? 37.067 -14.694 -59.409 1.00 71.50 226 ARG A N 1
ATOM 1701 C CA . ARG A 1 226 ? 37.597 -15.932 -59.995 1.00 71.50 226 ARG A CA 1
ATOM 1702 C C . ARG A 1 226 ? 36.819 -16.354 -61.242 1.00 71.50 226 ARG A C 1
ATOM 1704 O O . ARG A 1 226 ? 37.418 -16.806 -62.216 1.00 71.50 226 ARG A O 1
ATOM 1711 N N . GLN A 1 227 ? 35.496 -16.191 -61.240 1.00 66.12 227 GLN A N 1
ATOM 1712 C CA . GLN A 1 227 ? 34.665 -16.447 -62.418 1.00 66.12 227 GLN A CA 1
ATOM 1713 C C . GLN A 1 227 ? 34.951 -15.454 -63.553 1.00 66.12 227 GLN A C 1
ATOM 1715 O O . GLN A 1 227 ? 35.027 -15.872 -64.708 1.00 66.12 227 GLN A O 1
ATOM 1720 N N . ARG A 1 228 ? 35.183 -14.169 -63.242 1.00 69.12 228 ARG A N 1
ATOM 1721 C CA . ARG A 1 228 ? 35.613 -13.161 -64.230 1.00 69.12 228 ARG A CA 1
ATOM 1722 C C . ARG A 1 228 ? 36.970 -13.499 -64.842 1.00 69.12 228 ARG A C 1
ATOM 1724 O O . ARG A 1 228 ? 37.134 -13.381 -66.052 1.00 69.12 228 ARG A O 1
ATOM 1731 N N . GLU A 1 229 ? 37.918 -13.973 -64.039 1.00 70.50 229 GLU A N 1
ATOM 1732 C CA . GLU A 1 229 ? 39.242 -14.374 -64.523 1.00 70.50 229 GLU A CA 1
ATOM 1733 C C . GLU A 1 229 ? 39.167 -15.615 -65.433 1.00 70.50 229 GLU A C 1
ATOM 1735 O O . GLU A 1 229 ? 39.759 -15.640 -66.512 1.00 70.50 229 GLU A O 1
ATOM 1740 N N . LEU A 1 230 ? 38.352 -16.610 -65.063 1.00 69.44 230 LEU A N 1
ATOM 1741 C CA . LEU A 1 230 ? 38.064 -17.782 -65.900 1.00 69.44 230 LEU A CA 1
ATOM 1742 C C . LEU A 1 230 ? 37.354 -17.411 -67.214 1.00 69.44 230 LEU A C 1
ATOM 1744 O O . LEU A 1 230 ? 37.628 -18.014 -68.255 1.00 69.44 230 LEU A O 1
ATOM 1748 N N . ALA A 1 231 ? 36.459 -16.421 -67.188 1.00 63.09 231 ALA A N 1
ATOM 1749 C CA . ALA A 1 231 ? 35.782 -15.914 -68.380 1.00 63.09 231 ALA A CA 1
ATOM 1750 C C . ALA A 1 231 ? 36.745 -15.149 -69.306 1.00 63.09 231 ALA A C 1
ATOM 1752 O O . ALA A 1 231 ? 36.729 -15.370 -70.517 1.00 63.09 231 ALA A O 1
ATOM 1753 N N . ALA A 1 232 ? 37.636 -14.324 -68.748 1.00 60.12 232 ALA A N 1
ATOM 1754 C CA . ALA A 1 232 ? 38.660 -13.604 -69.505 1.00 60.12 232 ALA A CA 1
ATOM 1755 C C . ALA A 1 232 ? 39.665 -14.559 -70.175 1.00 60.12 232 ALA A C 1
ATOM 1757 O O . ALA A 1 232 ? 40.036 -14.359 -71.331 1.00 60.12 232 ALA A O 1
ATOM 1758 N N . GLN A 1 233 ? 40.050 -15.644 -69.496 1.00 63.56 233 GLN A N 1
ATOM 1759 C CA . GLN A 1 233 ? 40.922 -16.674 -70.074 1.00 63.56 233 GLN A CA 1
ATOM 1760 C C . GLN A 1 233 ? 40.235 -17.452 -71.207 1.00 63.56 233 GLN A C 1
ATOM 1762 O O . GLN A 1 233 ? 40.870 -17.750 -72.218 1.00 63.56 233 GLN A O 1
ATOM 1767 N N . LYS A 1 234 ? 38.928 -17.733 -71.093 1.00 57.00 234 LYS A N 1
ATOM 1768 C CA . LYS A 1 234 ? 38.144 -18.333 -72.189 1.00 57.00 234 LYS A CA 1
ATOM 1769 C C . LYS A 1 234 ? 37.985 -17.397 -73.389 1.00 57.00 234 LYS A C 1
ATOM 1771 O O . LYS A 1 234 ? 38.041 -17.873 -74.517 1.00 57.00 234 LYS A O 1
ATOM 1776 N N . ALA A 1 235 ? 37.825 -16.094 -73.159 1.00 52.09 235 ALA A N 1
ATOM 1777 C CA . ALA A 1 235 ? 37.735 -15.098 -74.226 1.00 52.09 235 ALA A CA 1
ATOM 1778 C C . ALA A 1 235 ? 39.073 -14.918 -74.967 1.00 52.09 235 ALA A C 1
ATOM 1780 O O . ALA A 1 235 ? 39.091 -14.833 -76.192 1.00 52.09 235 ALA A O 1
ATOM 1781 N N . ALA A 1 236 ? 40.202 -14.942 -74.250 1.00 52.00 236 ALA A N 1
ATOM 1782 C CA . ALA A 1 236 ? 41.534 -14.862 -74.855 1.00 52.00 236 ALA A CA 1
ATOM 1783 C C . ALA A 1 236 ? 41.903 -16.115 -75.674 1.00 52.00 236 ALA A C 1
ATOM 1785 O O . ALA A 1 236 ? 42.626 -16.013 -76.661 1.00 52.00 236 ALA A O 1
ATOM 1786 N N . ALA A 1 237 ? 41.378 -17.288 -75.306 1.00 48.66 237 ALA A N 1
ATOM 1787 C CA . ALA A 1 237 ? 41.569 -18.530 -76.057 1.00 48.66 237 ALA A CA 1
ATOM 1788 C C . ALA A 1 237 ? 40.695 -18.637 -77.327 1.00 48.66 237 ALA A C 1
ATOM 1790 O O . ALA A 1 237 ? 40.927 -19.527 -78.140 1.00 48.66 237 ALA A O 1
ATOM 1791 N N . ALA A 1 238 ? 39.708 -17.749 -77.507 1.00 45.91 238 ALA A N 1
ATOM 1792 C CA . ALA A 1 238 ? 38.817 -17.718 -78.672 1.00 45.91 238 ALA A CA 1
ATOM 1793 C C . ALA A 1 238 ? 39.283 -16.752 -79.785 1.00 45.91 238 ALA A C 1
ATOM 1795 O O . ALA A 1 238 ? 38.587 -16.565 -80.780 1.00 45.91 238 ALA A O 1
ATOM 1796 N N . GLY A 1 239 ? 40.457 -16.133 -79.641 1.00 42.66 239 GLY A N 1
ATOM 1797 C CA . GLY A 1 239 ? 41.037 -15.250 -80.650 1.00 42.66 239 GLY A CA 1
ATOM 1798 C C . GLY A 1 239 ? 41.798 -16.003 -81.738 1.00 42.66 239 GLY A C 1
ATOM 1799 O O . GLY A 1 239 ? 43.015 -15.900 -81.755 1.00 42.66 239 GLY A O 1
ATOM 1800 N N . ASP A 1 240 ? 41.096 -16.755 -82.594 1.00 40.28 240 ASP A N 1
ATOM 1801 C CA . ASP A 1 240 ? 41.439 -17.011 -84.011 1.00 40.28 240 ASP A CA 1
ATOM 1802 C C . ASP A 1 240 ? 40.439 -18.009 -84.626 1.00 40.28 240 ASP A C 1
ATOM 1804 O O . ASP A 1 240 ? 40.664 -19.219 -84.643 1.00 40.28 240 ASP A O 1
ATOM 1808 N N . SER A 1 241 ? 39.272 -17.530 -85.056 1.00 32.69 241 SER A N 1
ATOM 1809 C CA . SER A 1 241 ? 38.528 -18.032 -86.227 1.00 32.69 241 SER A CA 1
ATOM 1810 C C . SER A 1 241 ? 37.189 -17.303 -86.347 1.00 32.69 241 SER A C 1
ATOM 1812 O O . SER A 1 241 ? 36.570 -16.921 -85.359 1.00 32.69 241 SER A O 1
ATOM 1814 N N . GLY A 1 242 ? 36.809 -17.026 -87.593 1.00 42.12 242 GLY A N 1
ATOM 1815 C CA . GLY A 1 242 ? 35.720 -16.134 -87.965 1.00 42.12 242 GLY A CA 1
ATOM 18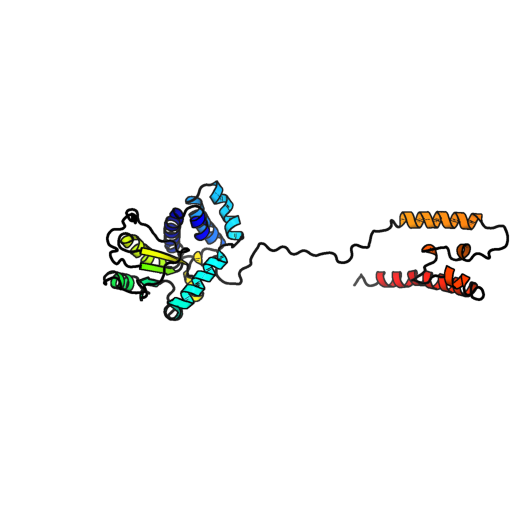16 C C . GLY A 1 242 ? 34.318 -16.558 -87.525 1.00 42.12 242 GLY A C 1
ATOM 1817 O O . GLY A 1 242 ? 34.064 -17.707 -87.176 1.00 42.12 242 GLY A O 1
ATOM 1818 N N . ASP A 1 243 ? 33.426 -15.576 -87.665 1.00 44.62 243 ASP A N 1
ATOM 1819 C CA . ASP A 1 243 ? 31.974 -15.607 -87.441 1.00 44.62 243 ASP A CA 1
ATOM 1820 C C . ASP A 1 243 ? 31.521 -15.443 -85.976 1.00 44.62 243 ASP A C 1
ATOM 1822 O O . ASP A 1 243 ? 30.925 -16.312 -85.346 1.00 44.62 243 ASP A O 1
ATOM 1826 N N . GLY A 1 244 ? 31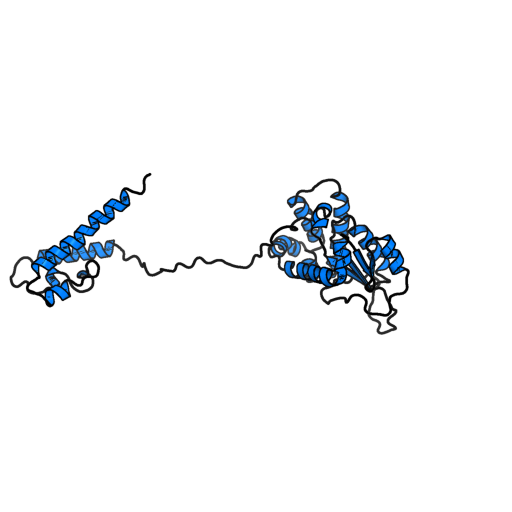.813 -14.264 -85.415 1.00 50.34 244 GLY A N 1
ATOM 1827 C CA . GLY A 1 244 ? 31.351 -13.828 -84.093 1.00 50.34 244 GLY A CA 1
ATOM 1828 C C . GLY A 1 244 ? 29.929 -13.262 -84.119 1.00 50.34 244 GLY A C 1
ATOM 1829 O O . GLY A 1 244 ? 29.727 -12.098 -83.773 1.00 50.34 244 GLY A O 1
ATOM 1830 N N . ASP A 1 245 ? 28.956 -14.063 -84.553 1.00 51.81 245 ASP A N 1
ATOM 1831 C CA . ASP A 1 245 ? 27.556 -13.635 -84.696 1.00 51.81 245 ASP A CA 1
ATOM 1832 C C . ASP A 1 245 ? 26.694 -13.868 -83.439 1.00 51.81 245 ASP A C 1
ATOM 1834 O O . ASP A 1 245 ? 25.507 -13.520 -83.403 1.00 51.81 245 ASP A O 1
ATOM 1838 N N . ASP A 1 246 ? 27.295 -14.423 -82.381 1.00 59.62 246 ASP A N 1
ATOM 1839 C CA . ASP A 1 246 ? 26.597 -14.784 -81.151 1.00 59.62 246 ASP A CA 1
ATOM 1840 C C . ASP A 1 246 ? 26.661 -13.653 -80.097 1.00 59.62 246 ASP A C 1
ATOM 1842 O O . ASP A 1 246 ? 27.729 -13.385 -79.529 1.00 59.62 246 ASP A O 1
ATOM 1846 N N . PRO A 1 247 ? 25.535 -12.977 -79.784 1.00 57.84 247 PRO A N 1
ATOM 1847 C CA . PRO A 1 247 ? 25.491 -11.914 -78.778 1.00 57.84 247 PRO A CA 1
ATOM 1848 C C . PRO A 1 247 ? 25.921 -12.388 -77.380 1.00 57.84 247 PRO A C 1
ATOM 1850 O O . PRO A 1 247 ? 26.376 -11.566 -76.581 1.00 57.84 247 PRO A O 1
ATOM 1853 N N . ALA A 1 248 ? 25.855 -13.694 -77.094 1.00 59.56 248 ALA A N 1
ATOM 1854 C CA . ALA A 1 248 ? 26.317 -14.264 -75.832 1.00 59.56 248 ALA A CA 1
ATOM 1855 C C . ALA A 1 248 ? 27.845 -14.180 -75.648 1.00 59.56 248 ALA A C 1
ATOM 1857 O O . ALA A 1 248 ? 28.323 -14.093 -74.516 1.00 59.56 248 ALA A O 1
ATOM 1858 N N . ALA A 1 249 ? 28.616 -14.169 -76.741 1.00 61.22 249 ALA A N 1
ATOM 1859 C CA . ALA A 1 249 ? 30.076 -14.094 -76.690 1.00 61.22 249 ALA A CA 1
ATOM 1860 C C . ALA A 1 249 ? 30.587 -12.666 -76.423 1.00 61.22 249 ALA A C 1
ATOM 1862 O O . ALA A 1 249 ? 31.618 -12.498 -75.775 1.00 61.22 249 ALA A O 1
ATOM 1863 N N . LEU A 1 250 ? 29.863 -11.636 -76.883 1.00 63.78 250 LEU A N 1
ATOM 1864 C CA . LEU A 1 250 ? 30.256 -10.230 -76.701 1.00 63.78 250 LEU A CA 1
ATOM 1865 C C . LEU A 1 250 ? 29.694 -9.580 -75.431 1.00 63.78 250 LEU A C 1
ATOM 1867 O O . LEU A 1 250 ? 30.368 -8.748 -74.820 1.00 63.78 250 LEU A O 1
ATOM 1871 N N . PHE A 1 251 ? 28.462 -9.921 -75.049 1.00 65.19 251 PHE A N 1
ATOM 1872 C CA . PHE A 1 251 ? 27.763 -9.292 -73.922 1.00 65.19 251 PHE A CA 1
ATOM 1873 C C . PHE A 1 251 ? 27.626 -10.215 -72.705 1.00 65.19 251 PHE A C 1
ATOM 1875 O O . PHE A 1 251 ? 27.126 -9.778 -71.674 1.00 65.19 251 PHE A O 1
ATOM 1882 N N . GLY A 1 252 ? 28.086 -11.466 -72.801 1.00 64.25 252 GLY A N 1
ATOM 1883 C CA . GLY A 1 252 ? 27.796 -12.505 -71.817 1.00 64.25 252 GLY A CA 1
ATOM 1884 C C . GLY A 1 252 ? 26.376 -13.058 -71.975 1.00 64.25 252 GLY A C 1
ATOM 1885 O O . GLY A 1 252 ? 25.590 -12.603 -72.804 1.00 64.25 252 GLY A O 1
ATOM 1886 N N . SER A 1 253 ? 26.023 -14.054 -71.164 1.00 59.38 253 SER A N 1
ATOM 1887 C CA . SER A 1 253 ? 24.682 -14.651 -71.144 1.00 59.38 253 SER A CA 1
ATOM 1888 C C . SER A 1 253 ? 24.111 -14.667 -69.730 1.00 59.38 253 SER A C 1
ATOM 1890 O O . SER A 1 253 ? 24.849 -14.894 -68.770 1.00 59.38 253 SER A O 1
ATOM 1892 N N . GLY A 1 254 ? 22.795 -14.500 -69.596 1.00 65.75 254 GLY A N 1
ATOM 1893 C CA . GLY A 1 254 ? 22.125 -14.551 -68.294 1.00 65.75 254 GLY A CA 1
ATOM 1894 C C . GLY A 1 254 ? 22.387 -13.293 -67.462 1.00 65.75 254 GLY A C 1
ATOM 1895 O O . GLY A 1 254 ? 22.315 -12.185 -67.986 1.00 65.75 254 GLY A O 1
ATOM 1896 N N . GLU A 1 255 ? 22.672 -13.446 -66.169 1.00 58.78 255 GLU A N 1
ATOM 1897 C CA . GLU A 1 255 ? 22.903 -12.307 -65.262 1.00 58.78 255 GLU A CA 1
ATOM 1898 C C . GLU A 1 255 ? 24.191 -11.536 -65.572 1.00 58.78 255 GLU A C 1
ATOM 1900 O O . GLU A 1 255 ? 24.244 -10.331 -65.356 1.00 58.78 255 GLU A O 1
ATOM 1905 N N . ALA A 1 256 ? 25.197 -12.186 -66.168 1.00 59.12 256 ALA A N 1
ATOM 1906 C CA . ALA A 1 256 ? 26.444 -11.529 -66.565 1.00 59.12 256 ALA A CA 1
ATOM 1907 C C . ALA A 1 256 ? 26.256 -10.487 -67.687 1.00 59.12 256 ALA A C 1
ATOM 1909 O O . ALA A 1 256 ? 27.107 -9.618 -67.857 1.00 59.12 256 ALA A O 1
ATOM 1910 N N . ALA A 1 257 ? 25.144 -10.562 -68.430 1.00 62.12 257 ALA A N 1
ATOM 1911 C CA . ALA A 1 257 ? 24.770 -9.592 -69.460 1.00 62.12 257 ALA A CA 1
ATOM 1912 C C . ALA A 1 257 ? 23.879 -8.453 -68.938 1.00 62.12 257 ALA A C 1
ATOM 1914 O O . ALA A 1 257 ? 23.487 -7.571 -69.710 1.00 62.12 257 ALA A O 1
ATOM 1915 N N . VAL A 1 258 ? 23.521 -8.490 -67.648 1.00 74.31 258 VAL A N 1
ATOM 1916 C CA . VAL A 1 258 ? 22.743 -7.443 -66.987 1.00 74.31 258 VAL A CA 1
ATOM 1917 C C . VAL A 1 258 ? 23.697 -6.381 -66.460 1.00 74.31 258 VAL A C 1
ATOM 1919 O O . VAL A 1 258 ? 24.396 -6.598 -65.475 1.00 74.31 258 VAL A O 1
ATOM 1922 N N . VAL A 1 259 ? 23.680 -5.199 -67.071 1.00 74.25 259 VAL A N 1
ATOM 1923 C CA . VAL A 1 259 ? 24.425 -4.030 -66.577 1.00 74.25 259 VAL A CA 1
ATOM 1924 C C . VAL A 1 259 ? 23.418 -2.961 -66.170 1.00 74.25 259 VAL A C 1
ATOM 1926 O O . VAL A 1 259 ? 22.614 -2.536 -66.995 1.00 74.25 259 VAL A O 1
ATOM 1929 N N . LYS A 1 260 ? 23.405 -2.562 -64.889 1.00 72.38 260 LYS A N 1
ATOM 1930 C CA . LYS A 1 260 ? 22.457 -1.571 -64.325 1.00 72.38 260 LYS A CA 1
ATOM 1931 C C . LYS A 1 260 ? 20.981 -1.841 -64.681 1.00 72.38 260 LYS A C 1
ATOM 1933 O O . LYS A 1 260 ? 20.210 -0.926 -64.947 1.00 72.38 260 LYS A O 1
ATOM 1938 N N . GLY A 1 261 ? 20.592 -3.120 -64.712 1.00 76.38 261 GLY A N 1
ATOM 1939 C CA . GLY A 1 261 ? 19.231 -3.557 -65.051 1.00 76.38 261 GLY A CA 1
ATOM 1940 C C . GLY A 1 261 ? 18.934 -3.682 -66.553 1.00 76.38 261 GLY A C 1
ATOM 1941 O O . GLY A 1 261 ? 17.843 -4.122 -66.915 1.00 76.38 261 GLY A O 1
ATOM 1942 N N . PHE A 1 262 ? 19.886 -3.364 -67.438 1.00 80.69 262 PHE A N 1
ATOM 1943 C CA . PHE A 1 262 ? 19.742 -3.540 -68.885 1.00 80.69 262 PHE A CA 1
ATOM 1944 C C . PHE A 1 262 ? 20.243 -4.910 -69.340 1.00 80.69 262 PHE A C 1
ATOM 1946 O O . PHE A 1 262 ? 21.391 -5.271 -69.101 1.00 80.69 262 PHE A O 1
ATOM 1953 N N . ARG A 1 263 ? 19.387 -5.651 -70.053 1.00 83.88 263 ARG A N 1
ATOM 1954 C CA . ARG A 1 263 ? 19.711 -6.927 -70.715 1.00 83.88 263 ARG A CA 1
ATOM 1955 C C . ARG A 1 263 ? 20.273 -6.680 -72.113 1.00 83.88 263 ARG A C 1
ATOM 1957 O O . ARG A 1 263 ? 19.526 -6.667 -73.096 1.00 83.88 263 ARG A O 1
ATOM 1964 N N . LEU A 1 264 ? 21.577 -6.425 -72.194 1.00 82.62 264 LEU A N 1
ATOM 1965 C CA . LEU A 1 264 ? 22.234 -6.047 -73.450 1.00 82.62 264 LEU A CA 1
ATOM 1966 C C . LEU A 1 264 ? 22.334 -7.216 -74.440 1.00 82.62 264 LEU A C 1
ATOM 1968 O O . LEU A 1 264 ? 22.254 -6.993 -75.644 1.00 82.62 264 LEU A O 1
ATOM 1972 N N . ASP A 1 265 ? 22.383 -8.452 -73.941 1.00 77.44 265 ASP A N 1
ATOM 1973 C CA . ASP A 1 265 ? 22.276 -9.689 -74.725 1.00 77.44 265 ASP A CA 1
ATOM 1974 C C . ASP A 1 265 ? 20.968 -9.752 -75.531 1.00 77.44 265 ASP A C 1
ATOM 1976 O O . ASP A 1 265 ? 20.963 -9.992 -76.741 1.00 77.44 265 ASP A O 1
ATOM 1980 N N . VAL A 1 266 ? 19.841 -9.467 -74.873 1.00 82.94 266 VAL A N 1
ATOM 1981 C CA . VAL A 1 266 ? 18.513 -9.486 -75.500 1.00 82.94 266 VAL A CA 1
ATOM 1982 C C . VAL A 1 266 ? 18.355 -8.326 -76.483 1.00 82.94 266 VAL A C 1
ATOM 1984 O O . VAL A 1 266 ? 17.770 -8.500 -77.554 1.00 82.94 266 VAL A O 1
ATOM 1987 N N . LEU A 1 267 ? 18.874 -7.143 -76.145 1.00 82.06 267 LEU A N 1
ATOM 1988 C CA . LEU A 1 267 ? 18.822 -5.968 -77.019 1.00 82.06 267 LEU A CA 1
ATOM 1989 C C . LEU A 1 267 ? 19.671 -6.166 -78.281 1.00 82.06 267 LEU A C 1
ATOM 1991 O O . LEU A 1 267 ? 19.179 -5.908 -79.378 1.00 82.06 267 LEU A O 1
ATOM 1995 N N . ALA A 1 268 ? 20.881 -6.713 -78.144 1.00 82.00 268 ALA A N 1
ATOM 1996 C CA . ALA A 1 268 ? 21.766 -7.035 -79.262 1.00 82.00 268 ALA A CA 1
ATOM 1997 C C . ALA A 1 268 ? 21.208 -8.146 -80.168 1.00 82.00 268 ALA A C 1
ATOM 1999 O O . ALA A 1 268 ? 21.465 -8.146 -81.374 1.00 82.00 268 ALA A O 1
ATOM 2000 N N . GLY A 1 269 ? 20.423 -9.074 -79.607 1.00 80.12 269 GLY A N 1
ATOM 2001 C CA . GLY A 1 269 ? 19.683 -10.076 -80.376 1.00 80.12 269 GLY A CA 1
ATOM 2002 C C . GLY A 1 269 ? 18.481 -9.503 -81.138 1.00 80.12 269 GLY A C 1
ATOM 2003 O O . GLY A 1 269 ? 18.175 -9.956 -82.236 1.00 80.12 269 GLY A O 1
ATOM 2004 N N . ARG A 1 270 ? 17.798 -8.490 -80.585 1.00 83.81 270 ARG A N 1
ATOM 2005 C CA . ARG A 1 270 ? 16.622 -7.854 -81.216 1.00 83.81 270 ARG A CA 1
ATOM 2006 C C . ARG A 1 270 ? 16.978 -6.775 -82.236 1.00 83.81 270 ARG A C 1
ATOM 2008 O O . ARG A 1 270 ? 16.206 -6.548 -83.164 1.00 83.81 270 ARG A O 1
ATOM 2015 N N . ARG A 1 271 ? 18.096 -6.077 -82.033 1.00 82.31 271 ARG A N 1
ATOM 2016 C CA . ARG A 1 271 ? 18.579 -4.971 -82.870 1.00 82.31 271 ARG A CA 1
ATOM 2017 C C . ARG A 1 271 ? 20.055 -5.183 -83.206 1.00 82.31 271 ARG A C 1
ATOM 2019 O O . ARG A 1 271 ? 20.923 -4.559 -82.595 1.00 82.31 271 ARG A O 1
ATOM 2026 N N . PRO A 1 272 ? 20.350 -6.088 -84.158 1.00 81.19 272 PRO A N 1
ATOM 2027 C CA . PRO A 1 272 ? 21.725 -6.395 -84.542 1.00 81.19 272 PRO A CA 1
ATOM 2028 C C . PRO A 1 272 ? 22.434 -5.195 -85.192 1.00 81.19 272 PRO A C 1
ATOM 2030 O O . PRO A 1 272 ? 23.655 -5.095 -85.131 1.00 81.19 272 PRO A O 1
ATOM 2033 N N . ASP A 1 273 ? 21.667 -4.258 -85.752 1.00 83.31 273 ASP A N 1
ATOM 2034 C CA . ASP A 1 273 ? 22.132 -3.006 -86.349 1.00 83.31 273 ASP A CA 1
ATOM 2035 C C . ASP A 1 273 ? 22.778 -2.045 -85.337 1.00 83.31 273 ASP A C 1
ATOM 2037 O O . ASP A 1 273 ? 23.652 -1.269 -85.707 1.00 83.31 273 ASP A O 1
ATOM 2041 N N . LEU A 1 274 ? 22.410 -2.135 -84.055 1.00 84.38 274 LEU A N 1
ATOM 2042 C CA . LEU A 1 274 ? 22.896 -1.246 -82.991 1.00 84.38 274 LEU A CA 1
ATOM 2043 C C . LEU A 1 274 ? 23.966 -1.899 -82.098 1.00 84.38 274 LEU A C 1
ATOM 2045 O O . LEU A 1 274 ? 24.280 -1.382 -81.029 1.00 84.38 274 LEU A O 1
ATOM 2049 N N . ARG A 1 275 ? 24.547 -3.039 -82.501 1.00 80.06 275 ARG A N 1
ATOM 2050 C CA . ARG A 1 275 ? 25.489 -3.813 -81.662 1.00 80.06 275 ARG A CA 1
ATOM 2051 C C . ARG A 1 275 ? 26.700 -3.000 -81.191 1.00 80.06 275 ARG A C 1
ATOM 2053 O O . ARG A 1 275 ? 27.074 -3.108 -80.028 1.00 80.06 275 ARG A O 1
ATOM 2060 N N . GLN A 1 276 ? 27.295 -2.179 -82.056 1.00 80.25 276 GLN A N 1
ATOM 2061 C CA . GLN A 1 276 ? 28.445 -1.346 -81.676 1.00 80.25 276 GLN A CA 1
ATOM 2062 C C . GLN A 1 276 ? 28.063 -0.232 -80.693 1.00 80.25 276 GLN A C 1
ATOM 2064 O O . GLN A 1 276 ? 28.801 0.016 -79.744 1.00 80.25 276 GLN A O 1
ATOM 2069 N N . GLU A 1 277 ? 26.892 0.383 -80.866 1.00 84.81 277 GLU A N 1
ATOM 2070 C CA . GLU A 1 277 ? 26.376 1.405 -79.946 1.00 84.81 277 GLU A CA 1
ATOM 2071 C C . GLU A 1 277 ? 25.993 0.807 -78.586 1.00 84.81 277 GLU A C 1
ATOM 2073 O O . GLU A 1 277 ? 26.195 1.425 -77.546 1.00 84.81 277 GLU A O 1
ATOM 2078 N N . LEU A 1 278 ? 25.490 -0.430 -78.564 1.00 83.81 278 LEU A N 1
ATOM 2079 C CA . LEU A 1 278 ? 25.208 -1.145 -77.320 1.00 83.81 278 LEU A CA 1
ATOM 2080 C C . LEU A 1 278 ? 26.489 -1.525 -76.564 1.00 83.81 278 LEU A C 1
ATOM 2082 O O . LEU A 1 278 ? 26.468 -1.557 -75.334 1.00 83.81 278 LEU A O 1
ATOM 2086 N N . LEU A 1 279 ? 27.601 -1.783 -77.264 1.00 81.00 279 LEU A N 1
ATOM 2087 C CA . LEU A 1 279 ? 28.909 -1.999 -76.630 1.00 81.00 279 LEU A CA 1
ATOM 2088 C C . LEU A 1 279 ? 29.447 -0.710 -76.010 1.00 81.00 279 LEU A C 1
ATOM 2090 O O . LEU A 1 279 ? 29.844 -0.723 -74.850 1.00 81.00 279 LEU A O 1
ATOM 2094 N N . THR A 1 280 ? 29.404 0.412 -76.732 1.00 84.56 280 THR A N 1
ATOM 2095 C CA . THR A 1 280 ? 29.846 1.698 -76.169 1.00 84.56 280 THR A CA 1
ATOM 2096 C C . THR A 1 280 ? 28.956 2.138 -75.009 1.00 84.56 280 THR A C 1
ATOM 2098 O O . THR A 1 280 ? 29.459 2.630 -74.001 1.00 84.56 280 THR A O 1
ATOM 2101 N N . PHE A 1 281 ? 27.646 1.899 -75.098 1.00 83.56 281 PHE A N 1
ATOM 2102 C CA . PHE A 1 281 ? 26.705 2.155 -74.011 1.00 83.56 281 PHE A CA 1
ATOM 2103 C C . PHE A 1 281 ? 26.979 1.278 -72.780 1.00 83.56 281 PHE A C 1
ATOM 2105 O O . PHE A 1 281 ? 26.951 1.777 -71.656 1.00 83.56 281 PHE A O 1
ATOM 2112 N N . ARG A 1 282 ? 27.305 -0.009 -72.971 1.00 82.62 282 ARG A N 1
ATOM 2113 C CA . ARG A 1 282 ? 27.750 -0.901 -71.886 1.00 82.62 282 ARG A CA 1
ATOM 2114 C C . ARG A 1 282 ? 28.963 -0.328 -71.164 1.00 82.62 282 ARG A C 1
ATOM 2116 O O . ARG A 1 282 ? 28.974 -0.277 -69.937 1.00 82.62 282 ARG A O 1
ATOM 2123 N N . ASP A 1 283 ? 29.966 0.084 -71.931 1.00 81.62 283 ASP A N 1
ATOM 2124 C CA . ASP A 1 283 ? 31.234 0.562 -71.389 1.00 81.62 283 ASP A CA 1
ATOM 2125 C C . ASP A 1 283 ? 31.039 1.889 -70.636 1.00 81.62 283 ASP A C 1
ATOM 2127 O O . ASP A 1 283 ? 31.629 2.081 -69.578 1.00 81.62 283 ASP A O 1
ATOM 2131 N N . GLN A 1 284 ? 30.133 2.760 -71.097 1.00 81.06 284 GLN A N 1
ATOM 2132 C CA . GLN A 1 284 ? 29.731 3.971 -70.369 1.00 81.06 284 GLN A CA 1
ATOM 2133 C C . GLN A 1 284 ? 28.975 3.665 -69.071 1.00 81.06 284 GLN A C 1
ATOM 2135 O O . GLN A 1 284 ? 29.239 4.290 -68.045 1.00 81.06 284 GLN A O 1
ATOM 2140 N N . LEU A 1 285 ? 28.045 2.704 -69.090 1.00 79.94 285 LEU A N 1
ATOM 2141 C CA . LEU A 1 285 ? 27.317 2.299 -67.885 1.00 79.94 285 LEU A CA 1
ATOM 2142 C C . LEU A 1 285 ? 28.256 1.725 -66.821 1.00 79.94 285 LEU A C 1
ATOM 2144 O O . LEU A 1 285 ? 28.057 2.013 -65.640 1.00 79.94 285 LEU A O 1
ATOM 2148 N N . ALA A 1 286 ? 29.254 0.948 -67.250 1.00 74.75 286 ALA A N 1
ATOM 2149 C CA . ALA A 1 286 ? 30.281 0.385 -66.382 1.00 74.75 286 ALA A CA 1
ATOM 2150 C C . ALA A 1 286 ? 31.261 1.456 -65.873 1.00 74.75 286 ALA A C 1
ATOM 2152 O O . ALA A 1 286 ? 31.569 1.474 -64.690 1.00 74.75 286 ALA A O 1
ATOM 2153 N N . ALA A 1 287 ? 31.701 2.389 -66.725 1.00 73.44 287 ALA A N 1
ATOM 2154 C CA . ALA A 1 287 ? 32.607 3.472 -66.325 1.00 73.44 287 ALA A CA 1
ATOM 2155 C C . ALA A 1 287 ? 31.958 4.469 -65.349 1.00 73.44 287 ALA A C 1
ATOM 2157 O O . ALA A 1 287 ? 32.633 5.016 -64.482 1.00 73.44 287 ALA A O 1
ATOM 2158 N N . GLY A 1 288 ? 30.640 4.681 -65.441 1.00 64.12 288 GLY A N 1
ATOM 2159 C CA . GLY A 1 288 ? 29.908 5.527 -64.494 1.00 64.12 288 GLY A CA 1
ATOM 2160 C C . GLY A 1 288 ? 29.923 5.021 -63.043 1.00 64.12 288 GLY A C 1
ATOM 2161 O O . GLY A 1 288 ? 29.576 5.787 -62.151 1.00 64.12 288 GLY A O 1
ATOM 2162 N N . ASP A 1 289 ? 30.316 3.765 -62.788 1.00 61.38 289 ASP A N 1
ATOM 2163 C CA . ASP A 1 289 ? 30.505 3.247 -61.422 1.00 61.38 289 ASP A CA 1
ATOM 2164 C C . ASP A 1 289 ? 31.764 3.811 -60.740 1.00 61.38 289 ASP A C 1
ATOM 2166 O O . ASP A 1 289 ? 31.791 3.938 -59.513 1.00 61.38 289 ASP A O 1
ATOM 2170 N N . ASP A 1 290 ? 32.789 4.195 -61.510 1.00 55.69 290 ASP A N 1
ATOM 2171 C CA . ASP A 1 290 ? 34.056 4.677 -60.949 1.00 55.69 290 ASP A CA 1
ATOM 2172 C C . ASP A 1 290 ? 33.957 6.128 -60.438 1.00 55.69 290 ASP A C 1
ATOM 2174 O O . ASP A 1 290 ? 34.609 6.476 -59.450 1.00 55.69 290 ASP A O 1
ATOM 2178 N N . GLU A 1 291 ? 33.115 6.971 -61.048 1.00 52.94 291 GLU A N 1
ATOM 2179 C CA . GLU A 1 291 ? 32.945 8.372 -60.621 1.00 52.94 291 GLU A CA 1
ATOM 2180 C C . GLU A 1 291 ? 31.991 8.517 -59.423 1.00 52.94 291 GLU A C 1
ATOM 2182 O O . GLU A 1 291 ? 32.296 9.238 -58.472 1.00 52.94 291 GLU A O 1
ATOM 2187 N N . GLU A 1 292 ? 30.882 7.768 -59.391 1.00 52.19 292 GLU A N 1
ATOM 2188 C CA . GLU A 1 292 ? 29.911 7.838 -58.286 1.00 52.19 292 GLU A CA 1
ATOM 2189 C C . GLU A 1 292 ? 30.478 7.233 -56.981 1.00 52.19 292 GLU A C 1
ATOM 2191 O O . GLU A 1 292 ? 30.157 7.679 -55.877 1.00 52.19 292 GLU A O 1
ATOM 2196 N N . GLY A 1 293 ? 31.403 6.268 -57.087 1.00 50.94 293 GLY A N 1
ATOM 2197 C CA . GLY A 1 293 ? 32.147 5.714 -55.950 1.00 50.94 293 GLY A CA 1
ATOM 2198 C C . GLY A 1 293 ? 33.290 6.602 -55.429 1.00 50.94 293 GLY A C 1
ATOM 2199 O O . GLY A 1 293 ? 33.736 6.419 -54.289 1.00 50.94 293 GLY A O 1
ATOM 2200 N N . ALA A 1 294 ? 33.767 7.564 -56.227 1.00 48.59 294 ALA A N 1
ATOM 2201 C CA . ALA A 1 294 ? 34.836 8.488 -55.845 1.00 48.59 294 ALA A CA 1
ATOM 2202 C C . ALA A 1 294 ? 34.311 9.679 -55.020 1.00 48.59 294 ALA A C 1
ATOM 2204 O O . ALA A 1 294 ? 34.925 10.037 -54.010 1.00 48.59 294 ALA A O 1
ATOM 2205 N N . ASP A 1 295 ? 33.142 10.224 -55.368 1.00 45.16 295 ASP A N 1
ATOM 2206 C CA . ASP A 1 295 ? 32.531 11.374 -54.677 1.00 45.16 295 ASP A CA 1
ATOM 2207 C C . ASP A 1 295 ? 32.003 11.050 -53.268 1.00 45.16 295 ASP A C 1
ATOM 2209 O O . ASP A 1 295 ? 31.877 11.930 -52.411 1.00 45.16 295 ASP A O 1
ATOM 2213 N N . ILE A 1 296 ? 31.738 9.775 -52.971 1.00 48.56 296 ILE A N 1
ATOM 2214 C CA . ILE A 1 296 ? 31.291 9.348 -51.636 1.00 48.56 296 ILE A CA 1
ATOM 2215 C C . ILE A 1 296 ? 32.466 9.303 -50.640 1.00 48.56 296 ILE A C 1
ATOM 2217 O O . ILE A 1 296 ? 32.261 9.457 -49.434 1.00 48.56 296 ILE A O 1
ATOM 2221 N N . LYS A 1 297 ? 33.716 9.162 -51.109 1.00 47.31 297 LYS A N 1
ATOM 2222 C CA . LYS A 1 297 ? 34.898 9.064 -50.231 1.00 47.31 297 LYS A CA 1
ATOM 2223 C C . LYS A 1 297 ? 35.432 10.413 -49.743 1.00 47.31 297 LYS A C 1
ATOM 2225 O O . LYS A 1 297 ? 36.137 10.440 -48.740 1.00 47.31 297 LYS A O 1
ATOM 2230 N N . THR A 1 298 ? 35.096 11.524 -50.396 1.00 46.41 298 THR A N 1
ATOM 2231 C CA . THR A 1 298 ? 35.608 12.865 -50.048 1.00 46.41 298 THR A CA 1
ATOM 2232 C C . THR A 1 298 ? 34.735 13.636 -49.055 1.00 46.41 298 THR A C 1
ATOM 2234 O O . THR A 1 298 ? 35.187 14.641 -48.518 1.00 46.41 298 THR A O 1
ATOM 2237 N N . ARG A 1 299 ? 33.514 13.174 -48.743 1.00 44.59 299 ARG A N 1
ATOM 2238 C CA . ARG A 1 299 ? 32.577 13.865 -47.828 1.00 44.59 299 ARG A CA 1
ATOM 2239 C C . ARG A 1 299 ? 32.538 13.344 -46.385 1.00 44.59 299 ARG A C 1
ATOM 2241 O O . ARG A 1 299 ? 31.731 13.831 -45.602 1.00 44.59 299 ARG A O 1
ATOM 2248 N N . GLN A 1 300 ? 33.375 12.372 -46.020 1.00 49.00 300 GLN A N 1
ATOM 2249 C CA . GLN A 1 300 ? 33.402 11.798 -44.661 1.00 49.00 300 GLN A CA 1
ATOM 2250 C C . GLN A 1 300 ? 34.510 12.343 -43.747 1.00 49.00 300 GLN A C 1
ATOM 2252 O O . GLN A 1 300 ? 34.687 11.841 -42.639 1.00 49.00 300 GLN A O 1
ATOM 2257 N N . THR A 1 301 ? 35.224 13.387 -44.165 1.00 46.31 301 THR A N 1
ATOM 2258 C CA . THR A 1 301 ? 36.181 14.098 -43.310 1.00 46.31 301 THR A CA 1
ATOM 2259 C C . THR A 1 301 ? 35.953 15.600 -43.406 1.00 46.31 301 THR A C 1
ATOM 2261 O O . THR A 1 301 ? 36.627 16.262 -44.186 1.00 46.31 301 THR A O 1
ATOM 2264 N N . ASP A 1 302 ? 34.972 16.093 -42.655 1.00 40.50 302 ASP A N 1
ATOM 2265 C CA . ASP A 1 302 ? 34.954 17.416 -42.013 1.00 40.50 302 ASP A CA 1
ATOM 2266 C C . ASP A 1 302 ? 33.890 17.423 -40.902 1.00 40.50 302 ASP A C 1
ATOM 2268 O O . ASP A 1 302 ? 32.773 16.903 -41.141 1.00 40.50 302 ASP A O 1
#

Radius of gyration: 40.24 Å; Cα contacts (8 Å, |Δi|>4): 298; chains: 1; bounding box: 68×39×110 Å

Solvent-accessible surface area (backbone atoms only — not comparable to full-atom values): 18035 Å² total; per-residue (Å²): 106,63,69,57,40,36,73,76,40,63,77,49,37,54,65,44,49,54,53,40,33,57,54,26,71,68,38,77,83,49,89,71,50,58,68,57,31,50,51,51,56,49,51,57,48,35,75,75,45,56,74,71,60,36,70,44,46,65,59,56,58,64,52,48,78,59,52,65,61,48,51,51,45,46,53,50,44,54,73,77,40,42,68,52,54,73,73,63,54,62,29,38,31,36,47,43,64,41,79,21,71,43,66,67,50,40,53,54,63,69,71,47,79,56,66,94,63,87,35,68,84,84,55,94,86,54,56,66,55,72,41,103,78,64,70,89,81,63,105,63,76,88,68,84,56,40,42,35,38,39,38,21,35,59,13,27,79,62,32,46,63,46,52,52,53,48,61,72,44,23,83,67,32,48,32,32,60,47,66,33,81,51,80,92,35,39,89,57,12,47,57,53,31,57,89,51,82,83,85,84,83,76,64,93,78,84,87,79,88,78,77,90,76,80,78,80,70,79,71,58,64,66,59,55,50,52,49,50,52,54,50,52,54,54,55,65,72,59,77,85,73,88,80,88,81,54,43,50,80,80,40,31,61,72,74,73,14,46,57,97,85,41,56,50,28,61,48,34,68,75,38,65,91,46,41,70,60,53,50,55,50,49,52,51,62,57,54,55,55,60,57,64,60,51,64,64,68,70,71,79,77,127

Sequence (302 aa):
MRQYLAEEDPSLVWPFLDRLSDLSSVAAGEQAGDEECWRSITAAATQLVTPGVGKLLPLVLASRQYAAKLQMVRQLAEQLHREDMDQGACCFVSVDGRVAATPLLLMDLLAEKPAAGAGEELFSFDHVYRGAGSSSTSKKKKKAVHTAILYGSPGLPCFAPFHRLLRADAKKLVYAFRPLLLSQCEPYSGCARTGAGGTLLLPGWGVEAALKNTEYSAVDDKEAARQRELAAQKAAAAGDSGDGDDPAALFGSGEAAVVKGFRLDVLAGRRPDLRQELLTFRDQLAAGDDEEGADIKTRQTD

InterPro domains:
  IPR009448 UDP-glucose:Glycoprotein Glucosyltransferase [PTHR11226] (3-291)
  IPR040693 UGGT, thioredoxin-like domain 1 [PF18400] (4-185)

Nearest PDB structures (foldseek):
  5y7o-assembly2_B  TM=6.569E-01  e=4.551E-03  Thermomyces dupontii

Organism: Gonium pectorale (NCBI:txid33097)

pLDDT: mean 78.85, std 16.56, range [32.69, 96.31]